Protein AF-A0A7Y5E2Z0-F1 (afdb_monomer)

Secondary structure (DSSP, 8-state):
-PPP--PPPPHHHHHHHHTT-S-------TTTTTBTT-TTTTS-HHHHHHHHHHHHHHHHTT-GGGTT---PPPPPPS-SSS-B-EEEEEEETTTEEEEEBTTSSSPEEE-S--TTB-HHHHHHHHHHHHHHHHHHHHT-TTPBP-TTS---B-EEEEEEEEPPSSS--EEEEEEE-

Structure (mmCIF, N/CA/C/O backbone):
data_AF-A0A7Y5E2Z0-F1
#
_entry.id   AF-A0A7Y5E2Z0-F1
#
loop_
_atom_site.group_PDB
_atom_site.id
_atom_site.type_symbol
_atom_site.label_atom_id
_atom_site.label_alt_id
_atom_site.label_comp_id
_atom_site.label_asym_id
_atom_site.label_entity_id
_atom_site.label_seq_id
_atom_site.pdbx_PDB_ins_code
_atom_site.Cartn_x
_atom_site.Cartn_y
_atom_site.Cartn_z
_atom_site.occupancy
_atom_site.B_iso_or_equiv
_atom_site.auth_seq_id
_atom_site.auth_comp_id
_atom_site.auth_asym_id
_atom_site.auth_atom_id
_atom_site.pdbx_PDB_model_num
ATOM 1 N N . MET A 1 1 ? -5.420 14.587 -9.448 1.00 35.09 1 MET A N 1
ATOM 2 C CA . MET A 1 1 ? -6.243 15.173 -8.371 1.00 35.09 1 MET A CA 1
ATOM 3 C C . MET A 1 1 ? -5.468 15.004 -7.072 1.00 35.09 1 MET A C 1
ATOM 5 O O . MET A 1 1 ? -5.149 13.868 -6.740 1.00 35.09 1 MET A O 1
ATOM 9 N N . ALA A 1 2 ? -5.048 16.089 -6.413 1.00 35.28 2 ALA A N 1
ATOM 10 C CA . ALA A 1 2 ? -4.330 15.986 -5.137 1.00 35.28 2 ALA A CA 1
ATOM 11 C C . ALA A 1 2 ? -5.203 15.230 -4.113 1.00 35.28 2 ALA A C 1
ATOM 13 O O . ALA A 1 2 ? -6.429 15.385 -4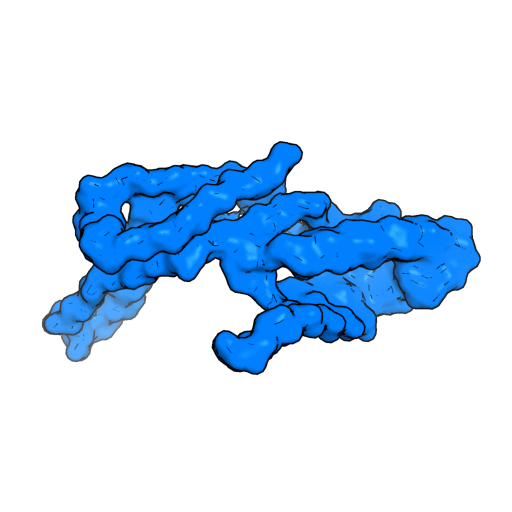.154 1.00 35.28 2 ALA A O 1
ATOM 14 N N . PRO A 1 3 ? -4.638 14.374 -3.239 1.00 42.59 3 PRO A N 1
ATOM 15 C CA . PRO A 1 3 ? -5.428 13.767 -2.176 1.00 42.59 3 PRO A CA 1
ATOM 16 C C . PRO A 1 3 ? -6.041 14.887 -1.321 1.00 42.59 3 PRO A C 1
ATOM 18 O O . PRO A 1 3 ? -5.361 15.886 -1.070 1.00 42.59 3 PRO A O 1
ATOM 21 N N . PRO A 1 4 ? -7.312 14.767 -0.896 1.00 42.34 4 PRO A N 1
ATOM 22 C CA . PRO A 1 4 ? -7.892 15.752 0.001 1.00 42.34 4 PRO A CA 1
ATOM 23 C C . PRO A 1 4 ? -7.020 15.834 1.257 1.00 42.34 4 PRO A C 1
ATOM 25 O O . PRO A 1 4 ? -6.755 14.820 1.906 1.00 42.34 4 PRO A O 1
ATOM 28 N N . SER A 1 5 ? -6.542 17.038 1.570 1.00 43.78 5 SER A N 1
ATOM 29 C CA . SER A 1 5 ? -5.882 17.317 2.842 1.00 43.78 5 SER A CA 1
ATOM 30 C C . SER A 1 5 ? -6.928 17.160 3.942 1.00 43.78 5 SER A C 1
ATOM 32 O O . SER A 1 5 ? -7.827 17.989 4.072 1.00 43.78 5 SER A O 1
ATOM 34 N N . MET A 1 6 ? -6.868 16.057 4.689 1.00 55.72 6 MET A N 1
ATOM 35 C CA . MET A 1 6 ? -7.687 15.890 5.884 1.00 55.72 6 MET A CA 1
ATOM 36 C C . MET A 1 6 ? -6.926 16.499 7.056 1.00 55.72 6 MET A C 1
ATOM 38 O O . MET A 1 6 ? -5.927 15.940 7.508 1.00 55.72 6 MET A O 1
ATOM 42 N N . ALA A 1 7 ? -7.398 17.652 7.530 1.00 55.06 7 ALA A N 1
ATOM 43 C CA . ALA A 1 7 ? -6.966 18.202 8.808 1.00 55.06 7 ALA A CA 1
ATOM 44 C C . ALA A 1 7 ? -7.134 17.141 9.920 1.00 55.06 7 ALA A C 1
ATOM 46 O O . ALA A 1 7 ? -8.054 16.317 9.837 1.00 55.06 7 ALA A O 1
ATOM 47 N N . PRO A 1 8 ? -6.263 17.132 10.945 1.00 62.72 8 PRO A N 1
ATOM 48 C CA . PRO A 1 8 ? -6.368 16.177 12.041 1.00 62.72 8 PRO A CA 1
ATOM 49 C C . PRO A 1 8 ? -7.739 16.284 12.724 1.00 62.72 8 PRO A C 1
ATOM 51 O O . PRO A 1 8 ? -8.227 17.379 13.005 1.00 62.72 8 PRO A O 1
ATOM 54 N N . MET A 1 9 ? -8.372 15.135 12.964 1.00 68.69 9 MET A N 1
ATOM 55 C CA . MET A 1 9 ? -9.667 15.059 13.646 1.00 68.69 9 MET A CA 1
ATOM 56 C C . MET A 1 9 ? -9.508 15.350 15.144 1.00 68.69 9 MET A C 1
ATOM 58 O O . MET A 1 9 ? -8.523 14.931 15.745 1.00 68.69 9 MET A O 1
ATOM 62 N N . SER A 1 10 ? -10.479 16.037 15.756 1.00 74.19 10 SER A N 1
ATOM 63 C CA . SER A 1 10 ? -10.482 16.277 17.207 1.00 74.19 10 SER A CA 1
ATOM 64 C C . SER A 1 10 ? -10.810 15.008 18.004 1.00 74.19 10 SER A C 1
ATOM 66 O O . SER A 1 10 ? -11.542 14.141 17.522 1.00 74.19 10 SER A O 1
ATOM 68 N N . ASP A 1 11 ? -10.355 14.926 19.257 1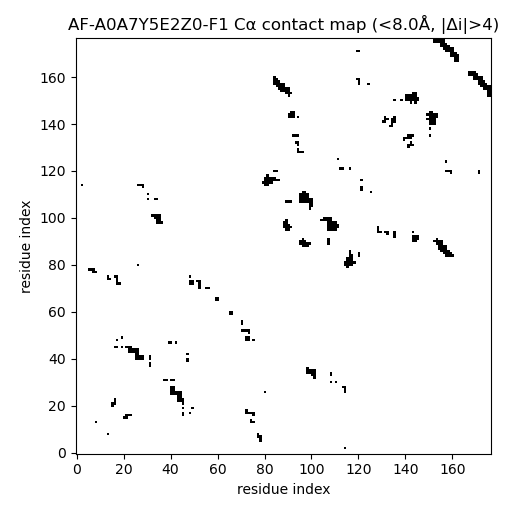.00 71.94 11 ASP A N 1
ATOM 69 C CA . ASP A 1 11 ? -10.596 13.771 20.142 1.00 71.94 11 ASP A CA 1
ATOM 70 C C . ASP A 1 11 ? -12.090 13.464 20.335 1.00 71.94 11 ASP A C 1
ATOM 72 O O . ASP A 1 11 ? -12.513 12.306 20.334 1.00 71.94 11 ASP A O 1
ATOM 76 N N . ALA A 1 12 ? -12.925 14.504 20.410 1.00 69.25 12 ALA A N 1
ATOM 77 C CA . ALA A 1 12 ? -14.377 14.358 20.492 1.00 69.25 12 ALA A CA 1
ATOM 78 C C . ALA A 1 12 ? -14.981 13.724 19.224 1.00 69.25 12 ALA A C 1
ATOM 80 O O . ALA A 1 12 ? -15.929 12.939 19.307 1.00 69.25 12 ALA A O 1
ATOM 81 N N . LEU A 1 13 ? -14.438 14.039 18.043 1.00 68.31 13 LEU A N 1
ATOM 82 C CA . LEU A 1 13 ? -14.854 13.424 16.783 1.00 68.31 13 LEU A CA 1
ATOM 83 C C . LEU A 1 13 ? -14.382 11.965 16.707 1.00 68.31 13 LEU A C 1
ATOM 85 O O . LEU A 1 13 ? -15.165 11.097 16.324 1.00 68.31 13 LEU A O 1
ATOM 89 N N . LEU A 1 14 ? -13.155 11.676 17.150 1.00 68.00 14 LEU A N 1
ATOM 90 C CA . LEU A 1 14 ? -12.610 10.316 17.224 1.00 68.00 14 LEU A CA 1
ATOM 91 C C . LEU A 1 14 ? -13.446 9.406 18.140 1.00 68.00 14 LEU A C 1
ATOM 93 O O . LEU A 1 14 ? -13.757 8.278 17.757 1.00 68.00 14 LEU A O 1
ATOM 97 N N . GLY A 1 15 ? -13.893 9.900 19.300 1.00 64.06 15 GLY A N 1
ATOM 98 C CA . GLY A 1 15 ? -14.772 9.142 20.200 1.00 64.06 15 GLY A CA 1
ATOM 99 C C . GLY A 1 15 ? -16.148 8.834 19.594 1.00 64.06 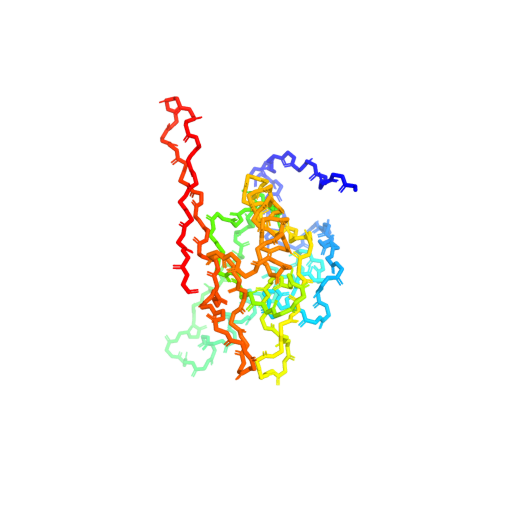15 GLY A C 1
ATOM 100 O O . GLY A 1 15 ? -16.661 7.722 19.714 1.00 64.06 15 GLY A O 1
ATOM 101 N N . ARG A 1 16 ? -16.738 9.790 18.869 1.00 67.62 16 ARG A N 1
ATOM 102 C CA . ARG A 1 16 ? -18.027 9.600 18.179 1.00 67.62 16 ARG A CA 1
ATOM 103 C C . ARG A 1 16 ? -17.939 8.598 17.026 1.00 67.62 16 ARG A C 1
ATOM 105 O O . ARG A 1 16 ? -18.863 7.803 16.838 1.00 67.62 16 ARG A O 1
ATOM 112 N N . ILE A 1 17 ? -16.828 8.619 16.293 1.00 68.00 17 ILE A N 1
ATOM 113 C CA . ILE A 1 17 ? -16.498 7.648 15.246 1.00 68.00 17 ILE A CA 1
ATOM 114 C C . ILE A 1 17 ? -16.370 6.242 15.836 1.00 68.00 17 ILE A C 1
ATOM 116 O O . ILE A 1 17 ? -16.960 5.300 15.311 1.00 68.00 17 ILE A O 1
ATOM 120 N N . ALA A 1 18 ? -15.616 6.102 16.930 1.00 65.56 18 ALA A N 1
ATOM 121 C CA . ALA A 1 18 ? -15.394 4.816 17.584 1.00 65.56 18 ALA A CA 1
ATOM 122 C C . ALA A 1 18 ? -16.724 4.173 18.027 1.00 65.56 18 ALA A C 1
ATOM 124 O O . ALA A 1 18 ? -16.895 2.957 17.942 1.00 65.56 18 ALA A O 1
ATOM 125 N N . ASN A 1 19 ? -17.701 5.001 18.408 1.00 65.75 19 ASN A N 1
ATOM 126 C CA . ASN A 1 19 ? -19.039 4.565 18.807 1.00 65.75 19 ASN A CA 1
ATOM 127 C C . ASN A 1 19 ? -20.021 4.364 17.634 1.00 65.75 19 ASN A C 1
ATOM 129 O O . ASN A 1 19 ? -21.190 4.082 17.878 1.00 65.75 19 ASN A O 1
ATOM 133 N N . GLY A 1 20 ? -19.586 4.517 16.376 1.00 62.78 20 GLY A N 1
ATOM 134 C CA . GLY A 1 20 ? -20.434 4.314 15.192 1.00 62.78 20 GLY A CA 1
ATOM 135 C C . GLY A 1 20 ? -21.503 5.393 14.979 1.00 62.78 20 GLY A C 1
ATOM 136 O O . GLY A 1 20 ? -22.458 5.175 14.247 1.00 62.78 20 GLY A O 1
ATOM 137 N N . SER A 1 21 ? -21.360 6.558 15.618 1.00 64.12 21 SER A N 1
ATOM 138 C CA . SER A 1 21 ? -22.355 7.645 15.580 1.00 64.12 21 SER A CA 1
ATOM 139 C C . SER A 1 21 ? -22.124 8.675 14.462 1.00 64.12 21 SER A C 1
ATOM 141 O O . SER A 1 21 ? -22.754 9.734 14.455 1.00 64.12 21 SER A O 1
ATOM 143 N N . VAL A 1 22 ? -21.173 8.408 13.556 1.00 65.12 22 VAL A N 1
ATOM 144 C CA . VAL A 1 22 ? -20.759 9.307 12.468 1.00 65.12 22 VAL A CA 1
ATOM 145 C C . VAL A 1 22 ? -20.403 8.488 11.230 1.00 65.12 22 VAL A C 1
ATOM 147 O O . VAL A 1 22 ? -19.512 7.638 11.293 1.00 65.12 22 VAL A O 1
ATOM 150 N N . ASP A 1 23 ? -21.050 8.799 10.107 1.00 67.31 23 ASP A N 1
ATOM 151 C CA . ASP A 1 23 ? -20.651 8.300 8.792 1.00 67.31 23 ASP A CA 1
ATOM 152 C C . ASP A 1 23 ? -19.347 8.962 8.354 1.00 67.31 23 ASP A C 1
ATOM 154 O O . ASP A 1 23 ? -19.181 10.183 8.419 1.00 67.31 23 ASP A O 1
ATOM 158 N N . LEU A 1 24 ? -18.399 8.140 7.917 1.00 69.19 24 LEU A N 1
ATOM 159 C CA . LEU A 1 24 ? -17.057 8.581 7.564 1.00 69.19 24 LEU A CA 1
ATOM 160 C C . LEU A 1 24 ? -16.747 8.352 6.094 1.00 69.19 24 LEU A C 1
ATOM 162 O O . LEU A 1 24 ? -17.291 7.426 5.490 1.00 69.19 24 LEU A O 1
ATOM 166 N N . PRO A 1 25 ? -15.829 9.156 5.526 1.00 81.56 25 PRO A N 1
ATOM 167 C CA . PRO A 1 25 ? -15.528 9.088 4.111 1.00 81.56 25 PRO A CA 1
ATOM 168 C C . PRO A 1 25 ? -14.994 7.710 3.718 1.00 81.56 25 PRO A C 1
ATOM 170 O O . PRO A 1 25 ? -14.211 7.081 4.437 1.00 81.56 25 PRO A O 1
ATOM 173 N N . VAL A 1 26 ? -15.403 7.272 2.532 1.00 89.12 26 VAL A N 1
ATOM 174 C CA . VAL A 1 26 ? -14.791 6.148 1.827 1.00 89.12 26 VAL A CA 1
ATOM 175 C C . VAL A 1 26 ? -13.493 6.643 1.193 1.00 89.12 26 VAL A C 1
ATOM 177 O O . VAL A 1 26 ? -13.461 7.702 0.564 1.00 89.12 26 VAL A O 1
ATOM 180 N N . VAL A 1 27 ? -12.407 5.884 1.340 1.00 92.81 27 VAL A N 1
ATOM 181 C CA . VAL A 1 27 ? -11.163 6.182 0.623 1.00 92.81 27 VAL A CA 1
ATOM 182 C C . VAL A 1 27 ? -11.240 5.547 -0.759 1.00 92.81 27 VAL A C 1
ATOM 184 O O . VAL A 1 27 ? -10.994 4.354 -0.933 1.00 92.81 27 VAL A O 1
ATOM 187 N N . GLU A 1 28 ? -11.551 6.361 -1.762 1.00 93.62 28 GLU A N 1
ATOM 188 C CA . GLU A 1 28 ? -11.550 5.925 -3.156 1.00 93.62 28 GLU A CA 1
ATOM 189 C C . GLU A 1 28 ? -10.120 5.637 -3.631 1.00 93.62 28 GLU A C 1
ATOM 191 O O . GLU A 1 28 ? -9.238 6.504 -3.600 1.00 93.62 28 GLU A O 1
ATOM 196 N N . CYS A 1 29 ? -9.890 4.394 -4.053 1.00 95.19 29 CYS A N 1
ATOM 197 C CA . CYS A 1 29 ? -8.623 3.905 -4.579 1.00 95.19 29 CYS A CA 1
ATOM 198 C C . CYS A 1 29 ? -8.891 3.095 -5.850 1.00 95.19 29 CYS A C 1
ATOM 200 O O . CYS A 1 29 ? -9.509 2.034 -5.794 1.00 95.19 29 CYS A O 1
ATOM 202 N N . GLU A 1 30 ? -8.371 3.565 -6.983 1.00 94.81 30 GLU A N 1
ATOM 203 C CA . GLU A 1 30 ? -8.524 2.939 -8.309 1.00 94.81 30 GLU A CA 1
ATOM 204 C C . GLU A 1 30 ? -7.936 1.517 -8.406 1.00 94.81 30 GLU A C 1
ATOM 206 O O . GLU A 1 30 ? -8.232 0.760 -9.328 1.00 94.81 30 GLU A O 1
ATOM 211 N N . HIS A 1 31 ? -7.085 1.148 -7.447 1.00 94.94 31 HIS A N 1
ATOM 212 C CA . HIS A 1 31 ? -6.445 -0.161 -7.382 1.00 94.94 31 HIS A CA 1
ATOM 213 C C . HIS A 1 31 ? -7.134 -1.106 -6.388 1.00 94.94 31 HIS A C 1
ATOM 215 O O . HIS A 1 31 ? -6.676 -2.235 -6.220 1.00 94.94 31 HIS A O 1
ATOM 221 N N . ALA A 1 32 ? -8.165 -0.657 -5.659 1.00 93.69 32 ALA A N 1
ATOM 222 C CA . ALA A 1 32 ? -8.726 -1.390 -4.521 1.00 93.69 32 ALA A CA 1
ATOM 223 C C . ALA A 1 32 ? -9.299 -2.761 -4.893 1.00 93.69 32 ALA A C 1
ATOM 225 O O . ALA A 1 32 ? -9.349 -3.641 -4.037 1.00 93.69 32 ALA A O 1
ATOM 226 N N . ASP A 1 33 ? -9.713 -2.956 -6.141 1.00 92.75 33 ASP A N 1
ATOM 227 C CA . ASP A 1 33 ? -10.243 -4.207 -6.677 1.00 92.75 33 ASP A CA 1
ATOM 228 C C . ASP A 1 33 ? -9.151 -5.275 -6.868 1.00 92.75 33 ASP A C 1
ATOM 230 O O . ASP A 1 33 ? -9.360 -6.438 -6.527 1.00 92.75 33 ASP A O 1
ATOM 234 N N . ARG A 1 34 ? -7.961 -4.869 -7.325 1.00 93.44 34 ARG A N 1
ATOM 235 C CA . ARG A 1 34 ? -6.878 -5.761 -7.773 1.00 93.44 34 ARG A CA 1
ATOM 236 C C . ARG A 1 34 ? -5.672 -5.801 -6.844 1.00 93.44 34 ARG A C 1
ATOM 238 O O . ARG A 1 34 ? -5.023 -6.834 -6.743 1.00 93.44 34 ARG A O 1
ATOM 245 N N . CYS A 1 35 ? -5.346 -4.707 -6.164 1.00 94.50 35 CYS A N 1
ATOM 246 C CA . CYS A 1 35 ? -4.157 -4.591 -5.320 1.00 94.50 35 CYS A CA 1
ATOM 247 C C . CYS A 1 35 ? -4.330 -5.325 -3.980 1.00 94.50 35 CYS A C 1
ATOM 249 O O . CYS A 1 35 ? -5.303 -5.101 -3.255 1.00 94.50 35 CYS A O 1
ATOM 251 N N . GLY A 1 36 ? -3.350 -6.149 -3.596 1.00 91.38 36 GLY A N 1
ATOM 252 C CA . GLY A 1 36 ? -3.342 -6.864 -2.312 1.00 91.38 36 GLY A CA 1
ATOM 253 C C . GLY A 1 36 ? -3.085 -5.997 -1.069 1.00 91.38 36 GLY A C 1
ATOM 254 O O . GLY A 1 36 ? -3.084 -6.511 0.046 1.00 91.38 36 GLY A O 1
ATOM 255 N N . GLY A 1 37 ? -2.851 -4.690 -1.227 1.00 93.81 37 GLY A N 1
ATOM 256 C CA . GLY A 1 37 ? -2.348 -3.829 -0.153 1.00 93.81 37 GLY A CA 1
ATOM 257 C C . GLY A 1 37 ? -3.367 -3.423 0.917 1.00 93.81 37 GLY A C 1
ATOM 258 O O . GLY A 1 37 ? -2.995 -3.301 2.085 1.00 93.81 37 GLY A O 1
ATOM 259 N N . CYS A 1 38 ? -4.630 -3.180 0.547 1.00 94.69 38 CYS A N 1
ATOM 260 C CA . CYS A 1 38 ? -5.643 -2.637 1.464 1.00 94.69 38 CYS A CA 1
ATOM 261 C C . CYS A 1 38 ? -7.001 -3.351 1.293 1.00 94.69 38 CYS A C 1
ATOM 263 O O . CYS A 1 38 ? -7.869 -2.855 0.577 1.00 94.69 38 CYS A O 1
ATOM 265 N N . PRO A 1 39 ? -7.218 -4.507 1.950 1.00 92.44 39 PRO A N 1
ATOM 266 C CA . PRO A 1 39 ? -8.353 -5.393 1.663 1.00 92.44 39 PRO A CA 1
ATOM 267 C C . PRO A 1 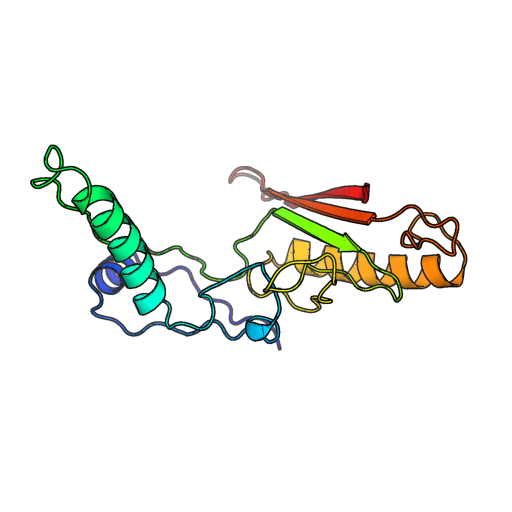39 ? -9.750 -4.792 1.870 1.00 92.44 39 PRO A C 1
ATOM 269 O O . PRO A 1 39 ? -10.688 -5.235 1.218 1.00 92.44 39 PRO A O 1
ATOM 272 N N . ILE A 1 40 ? -9.889 -3.811 2.769 1.00 94.50 40 ILE A N 1
ATOM 273 C CA . ILE A 1 40 ? -11.180 -3.228 3.182 1.00 94.50 40 ILE A CA 1
ATOM 274 C C . ILE A 1 40 ? -11.276 -1.716 2.925 1.00 94.50 40 ILE A C 1
ATOM 276 O O . ILE A 1 40 ? -12.155 -1.063 3.471 1.00 94.50 40 ILE A O 1
ATOM 280 N N . ILE A 1 41 ? -10.368 -1.141 2.125 1.00 94.19 41 ILE A N 1
ATOM 281 C CA . ILE A 1 41 ? -10.270 0.323 1.942 1.00 94.19 41 ILE A CA 1
ATOM 282 C C . ILE A 1 41 ? -11.513 0.952 1.301 1.00 94.19 41 ILE A C 1
ATOM 284 O O . ILE A 1 41 ? -11.800 2.116 1.553 1.00 94.19 41 ILE A O 1
ATOM 288 N N . ALA A 1 42 ? -12.247 0.169 0.506 1.00 92.25 42 ALA A N 1
ATOM 289 C CA . ALA A 1 42 ? -13.466 0.596 -0.174 1.00 92.25 42 ALA A CA 1
ATOM 290 C C . ALA A 1 42 ? -14.703 0.629 0.743 1.00 92.25 42 ALA A C 1
ATOM 292 O O . ALA A 1 42 ? -15.751 1.103 0.319 1.00 92.25 42 ALA A O 1
ATOM 293 N N . LEU A 1 43 ? -14.606 0.123 1.978 1.00 92.56 43 LEU A N 1
ATOM 294 C CA . LEU A 1 43 ? -15.680 0.270 2.959 1.00 92.56 43 LEU A CA 1
ATOM 295 C C . LEU A 1 43 ? -15.659 1.685 3.556 1.00 92.56 43 LEU A C 1
ATOM 297 O O . LEU A 1 43 ? -14.563 2.236 3.741 1.00 92.56 43 LEU A O 1
ATOM 301 N N . PRO A 1 44 ? -16.823 2.241 3.945 1.00 91.56 44 PRO A N 1
ATOM 302 C CA . PRO A 1 44 ? -16.881 3.395 4.835 1.00 91.56 44 PRO A CA 1
ATOM 303 C C . PRO A 1 44 ? -15.959 3.192 6.034 1.00 91.56 44 PRO A C 1
ATOM 305 O O . PRO A 1 44 ? -15.844 2.089 6.574 1.00 91.56 44 PRO A O 1
ATOM 308 N N . TYR A 1 45 ? -15.242 4.235 6.448 1.00 92.38 45 TYR A N 1
ATOM 309 C CA . TYR A 1 45 ? -14.222 4.056 7.481 1.00 92.38 45 TYR A CA 1
ATOM 310 C C . TYR A 1 45 ? -14.821 3.613 8.830 1.00 92.38 45 TYR A C 1
ATOM 312 O O . TYR A 1 45 ? -14.197 2.826 9.541 1.00 92.38 45 TYR A O 1
ATOM 320 N N . SER A 1 46 ? -16.057 4.015 9.140 1.00 89.06 46 SER A N 1
ATOM 321 C CA . SER A 1 46 ? -16.842 3.501 10.273 1.00 89.06 46 SER A CA 1
ATOM 322 C C . SER A 1 46 ? -17.009 1.975 10.211 1.00 89.06 46 SER A C 1
ATOM 324 O O . SER A 1 46 ? -16.702 1.279 11.182 1.00 89.06 46 SER A O 1
ATOM 326 N N . ASP A 1 47 ? -17.377 1.436 9.049 1.00 92.38 47 ASP A N 1
ATOM 327 C CA . ASP A 1 47 ? -17.514 -0.008 8.827 1.00 92.38 47 ASP A CA 1
ATOM 328 C C . ASP A 1 47 ? -16.172 -0.733 8.952 1.00 92.38 47 ASP A C 1
ATOM 330 O O . ASP A 1 47 ? -16.102 -1.842 9.485 1.00 92.38 47 ASP A O 1
ATOM 334 N N . GLN A 1 48 ? -15.071 -0.101 8.529 1.00 94.88 48 GLN A N 1
ATOM 335 C CA . GLN A 1 48 ? -13.733 -0.658 8.741 1.00 94.88 48 GLN A CA 1
ATOM 336 C C . GLN A 1 48 ? -13.413 -0.811 10.235 1.00 94.88 48 GLN A C 1
ATOM 338 O O . GLN A 1 48 ? -12.808 -1.811 10.628 1.00 94.88 48 GLN A O 1
ATOM 343 N N . LEU A 1 49 ? -13.793 0.160 11.072 1.00 94.38 49 LEU A N 1
ATOM 344 C CA . LEU A 1 49 ? -13.586 0.106 12.524 1.00 94.38 49 LEU A CA 1
ATOM 345 C C . LEU A 1 49 ? -14.471 -0.961 13.173 1.00 94.38 49 LEU A C 1
ATOM 347 O O . LEU A 1 49 ? -13.969 -1.769 13.960 1.00 94.38 49 LEU A O 1
ATOM 351 N N . ALA A 1 50 ? -15.748 -1.022 12.792 1.00 92.06 50 ALA A N 1
ATOM 352 C CA . ALA A 1 50 ? -16.678 -2.044 13.262 1.00 92.06 50 ALA A CA 1
ATOM 353 C C . ALA A 1 50 ? -16.196 -3.458 12.894 1.00 92.06 50 ALA A C 1
ATOM 355 O O . ALA A 1 50 ? -16.147 -4.343 13.749 1.00 92.06 50 ALA A O 1
ATOM 356 N N . LEU A 1 51 ? -15.738 -3.660 11.654 1.00 95.44 51 LEU A N 1
ATOM 357 C CA . LEU A 1 51 ? -15.202 -4.937 11.184 1.00 95.44 51 LEU A CA 1
ATOM 358 C C . LEU A 1 51 ? -13.907 -5.327 11.912 1.00 95.44 51 LEU A C 1
ATOM 360 O O . LEU A 1 51 ? -13.727 -6.494 12.267 1.00 95.44 51 LEU A O 1
ATOM 364 N N . LYS A 1 52 ? -13.011 -4.369 12.186 1.00 96.12 52 LYS A N 1
ATOM 365 C CA . LYS A 1 52 ? -11.805 -4.605 13.001 1.00 96.12 52 LYS A CA 1
ATOM 366 C C . LYS A 1 52 ? -12.168 -5.029 14.428 1.00 96.12 52 LYS A C 1
ATOM 368 O O . LYS A 1 52 ? -11.616 -6.018 14.907 1.00 96.12 52 LYS A O 1
ATOM 373 N N . ARG A 1 53 ? -13.120 -4.346 15.076 1.00 95.75 53 ARG A N 1
ATOM 374 C CA . ARG A 1 53 ? -13.613 -4.713 16.415 1.00 95.75 53 ARG A CA 1
ATOM 375 C C . ARG A 1 53 ? -14.237 -6.106 16.416 1.00 95.75 53 ARG A C 1
ATOM 377 O O . ARG A 1 53 ? -13.871 -6.943 17.234 1.00 95.75 53 ARG A O 1
ATOM 384 N N . GLY A 1 54 ? -15.124 -6.372 15.457 1.00 95.00 54 GLY A N 1
ATOM 385 C CA . GLY A 1 54 ? -15.805 -7.656 15.308 1.00 95.00 54 GLY A CA 1
ATOM 386 C C . GLY A 1 54 ? -14.835 -8.824 15.135 1.00 95.00 54 GLY A C 1
ATOM 387 O O . GLY A 1 54 ? -15.059 -9.889 15.702 1.00 95.00 54 GLY A O 1
ATOM 388 N N . ARG A 1 55 ? -13.710 -8.624 14.431 1.00 96.19 55 ARG A N 1
ATOM 389 C CA . ARG A 1 55 ? -12.649 -9.641 14.317 1.00 96.19 55 ARG A CA 1
ATOM 390 C C . ARG A 1 55 ? -12.021 -9.995 15.662 1.00 96.19 55 ARG A C 1
ATOM 392 O O . ARG A 1 55 ? -11.770 -11.175 15.902 1.00 96.19 55 ARG A O 1
ATOM 399 N N . VAL A 1 56 ? -11.778 -9.013 16.530 1.00 95.31 56 VAL A N 1
ATOM 400 C CA . VAL A 1 56 ? -11.249 -9.261 17.880 1.00 95.31 56 VAL A CA 1
ATOM 401 C C . VAL A 1 56 ? -12.293 -9.988 18.724 1.00 95.31 56 VAL A C 1
ATOM 403 O O . VAL A 1 56 ? -11.994 -11.062 19.238 1.00 95.31 56 VAL A O 1
ATOM 406 N N . VAL A 1 57 ? -13.533 -9.487 18.761 1.00 94.88 57 VAL A N 1
ATOM 407 C CA . VAL A 1 57 ? -14.648 -10.118 19.495 1.00 94.88 57 VAL A CA 1
ATOM 408 C C . VAL A 1 57 ? -14.838 -11.577 19.072 1.00 94.88 57 VAL A C 1
ATOM 410 O O . VAL A 1 57 ? -14.834 -12.471 19.914 1.00 94.88 57 VAL A O 1
ATOM 413 N N . HIS A 1 58 ? -14.930 -11.844 17.767 1.00 94.62 58 HIS A N 1
ATOM 414 C CA . HIS A 1 58 ? -15.097 -13.199 17.239 1.00 94.62 58 HIS A CA 1
ATOM 415 C C . HIS A 1 58 ? -13.905 -14.115 17.558 1.00 94.62 58 HIS A C 1
ATOM 417 O O . HIS A 1 58 ? -14.081 -15.317 17.744 1.00 94.62 58 HIS A O 1
ATOM 423 N N . SER A 1 59 ? -12.688 -13.569 17.618 1.00 94.75 59 SER A N 1
ATOM 424 C CA . SER A 1 59 ? -11.496 -14.349 17.970 1.00 94.75 59 SER A CA 1
ATOM 425 C C . SER A 1 59 ? -11.470 -14.704 19.458 1.00 94.75 59 SER A C 1
ATOM 427 O O . SER A 1 59 ? -11.118 -15.831 19.798 1.00 94.75 59 SER A O 1
ATOM 429 N N . LEU A 1 60 ? -11.875 -13.774 20.331 1.00 93.94 60 LEU A N 1
ATOM 430 C CA . LEU A 1 60 ? -11.944 -13.982 21.782 1.00 93.94 60 LEU A CA 1
ATOM 431 C C . LEU A 1 60 ? -13.068 -14.941 22.180 1.00 93.94 60 LEU A C 1
ATOM 433 O O . LEU A 1 60 ? -12.852 -15.792 23.036 1.00 93.94 60 LEU A O 1
ATOM 437 N N . ALA A 1 61 ? -14.220 -14.878 21.506 1.00 91.69 61 ALA A N 1
ATOM 438 C CA . ALA A 1 61 ? -15.375 -15.743 21.770 1.00 91.69 61 ALA A CA 1
ATOM 439 C C . ALA A 1 61 ? -15.084 -17.251 21.614 1.00 91.69 61 ALA A C 1
ATOM 441 O O . ALA A 1 61 ? -15.866 -18.084 22.061 1.00 91.69 61 ALA A O 1
ATOM 442 N N . ARG A 1 62 ? -13.955 -17.620 20.993 1.00 94.19 62 ARG A N 1
ATOM 443 C CA . ARG A 1 62 ? -13.488 -19.013 20.890 1.00 94.19 62 ARG A CA 1
ATOM 444 C C . ARG A 1 62 ? -12.952 -19.569 22.211 1.00 94.19 62 ARG A C 1
ATOM 446 O O . ARG A 1 62 ? -12.743 -20.774 22.306 1.00 94.19 62 ARG A O 1
ATOM 453 N N . TYR A 1 63 ? -12.706 -18.711 23.199 1.00 95.88 63 TYR A N 1
ATOM 454 C CA . TYR A 1 63 ? -12.108 -19.072 24.477 1.00 95.88 63 TYR A CA 1
ATOM 455 C C . TYR A 1 63 ? -13.060 -18.715 25.616 1.00 95.88 63 TYR A C 1
ATOM 457 O O . TYR A 1 63 ? -13.193 -17.551 25.984 1.00 95.88 63 TYR A O 1
ATOM 465 N N . THR A 1 64 ? -13.683 -19.724 26.224 1.00 94.06 64 THR A N 1
ATOM 466 C CA . THR A 1 64 ? -14.619 -19.539 27.348 1.00 94.06 64 THR A CA 1
ATOM 467 C C . THR A 1 64 ? -13.973 -18.830 28.543 1.00 94.06 64 THR A C 1
ATOM 469 O O . THR A 1 64 ? -14.629 -18.073 29.247 1.00 94.06 64 THR A O 1
ATOM 472 N N . SER A 1 65 ? -12.658 -18.984 28.741 1.00 96.19 65 SER A N 1
ATOM 473 C CA . SER A 1 65 ? -11.911 -18.256 29.778 1.00 96.19 65 SER A CA 1
ATOM 474 C C . SER A 1 65 ? -11.909 -16.732 29.598 1.00 96.19 65 SER A C 1
ATOM 476 O O . SER A 1 65 ? -11.569 -16.015 30.535 1.00 96.19 65 SER A O 1
ATOM 478 N N . LEU A 1 66 ? -12.277 -16.232 28.415 1.00 94.44 66 LEU A N 1
ATOM 479 C CA . LEU A 1 66 ? -12.310 -14.812 28.069 1.00 94.44 66 LEU A CA 1
ATOM 480 C C . LEU A 1 66 ? -13.737 -14.287 27.859 1.00 94.44 66 LEU A C 1
ATOM 482 O O . LEU A 1 66 ? -13.894 -13.150 27.426 1.00 94.44 66 LEU A O 1
ATOM 486 N N . GLU A 1 67 ? -14.775 -15.062 28.185 1.00 87.88 67 GLU A N 1
ATOM 487 C CA . GLU A 1 67 ? -16.180 -14.713 27.913 1.00 87.88 67 GLU A CA 1
ATOM 488 C C . GLU A 1 67 ? -16.628 -13.398 28.579 1.00 87.88 67 GLU A C 1
ATOM 490 O O . GLU A 1 67 ? -17.425 -12.653 28.017 1.00 87.88 67 GLU A O 1
ATOM 495 N N . LEU A 1 68 ? -16.059 -13.061 29.741 1.00 90.12 68 LEU A N 1
ATOM 496 C CA . LEU A 1 68 ? -16.335 -11.805 30.452 1.00 90.12 68 LEU A CA 1
ATOM 497 C C . LEU A 1 68 ? -15.476 -10.620 29.971 1.00 90.12 68 LEU A C 1
ATOM 499 O O . LEU A 1 68 ? -15.579 -9.521 30.517 1.00 90.12 68 LEU A O 1
ATOM 503 N N . SER A 1 69 ? -14.610 -10.817 28.972 1.00 91.69 69 SER A N 1
ATOM 504 C CA . SER A 1 69 ? -13.743 -9.754 28.457 1.00 91.69 69 SER A CA 1
ATOM 505 C C . SER A 1 69 ? -14.510 -8.840 27.508 1.00 91.69 69 SER A C 1
ATOM 507 O O . SER A 1 69 ? -15.001 -9.266 26.462 1.00 91.69 69 SER A O 1
ATOM 509 N N . TYR A 1 70 ? -14.557 -7.549 27.825 1.00 90.44 70 TYR A N 1
ATOM 510 C CA . TYR A 1 70 ? -15.125 -6.546 26.932 1.00 90.44 70 TYR A CA 1
ATOM 511 C C . TYR A 1 70 ? -14.076 -6.053 25.930 1.00 90.44 70 TYR A C 1
ATOM 513 O O . TYR A 1 70 ? -12.994 -5.611 26.305 1.00 90.44 70 TYR A O 1
ATOM 521 N N . THR A 1 71 ? -14.405 -6.101 24.638 1.00 92.19 71 THR A N 1
ATOM 522 C CA . THR A 1 71 ? -13.575 -5.483 23.595 1.00 92.19 71 THR A CA 1
ATOM 523 C C . THR A 1 71 ? -14.033 -4.052 23.378 1.00 92.19 71 THR A C 1
ATOM 525 O O . THR A 1 71 ? -15.149 -3.840 22.899 1.00 92.19 71 THR A O 1
ATOM 528 N N . GLU A 1 72 ? -13.179 -3.080 23.680 1.00 92.50 72 GLU A N 1
ATOM 529 C CA . GLU A 1 72 ? -13.457 -1.661 23.453 1.00 92.50 72 GLU A CA 1
ATOM 530 C C . GLU A 1 72 ? -13.627 -1.311 21.965 1.00 92.50 72 GLU A C 1
ATOM 532 O O . GLU A 1 72 ? -13.349 -2.105 21.060 1.00 92.50 72 GLU A O 1
ATOM 537 N N . ALA A 1 73 ? -14.134 -0.108 21.701 1.00 89.62 73 ALA A N 1
ATOM 538 C CA . ALA A 1 73 ? -14.193 0.423 20.350 1.00 89.62 73 ALA A CA 1
ATOM 539 C C . ALA A 1 73 ? -12.784 0.674 19.787 1.00 89.62 73 ALA A C 1
ATOM 541 O O . ALA A 1 73 ? -11.858 1.025 20.515 1.00 89.62 73 ALA A O 1
ATOM 542 N N . VAL A 1 74 ? -12.615 0.506 18.473 1.00 92.75 74 VAL A N 1
ATOM 543 C CA . VAL A 1 74 ? -11.319 0.740 17.824 1.00 92.75 74 VAL A CA 1
ATOM 544 C C . VAL A 1 74 ? -11.051 2.239 17.770 1.00 92.75 74 VAL A C 1
ATOM 546 O O . VAL A 1 74 ? -11.842 2.989 17.197 1.00 92.75 74 VAL A O 1
ATOM 549 N N . VAL A 1 75 ? -9.908 2.659 18.315 1.00 91.38 75 VAL A N 1
ATOM 550 C CA . VAL A 1 75 ? -9.439 4.043 18.205 1.00 91.38 75 VAL A CA 1
ATOM 551 C C . VAL A 1 75 ? -9.178 4.370 16.727 1.00 91.38 75 VAL A C 1
ATOM 553 O O . VAL A 1 75 ? -8.406 3.656 16.074 1.00 91.38 75 VAL A O 1
ATOM 556 N N . PRO A 1 76 ? -9.797 5.420 16.162 1.00 90.31 76 PRO A N 1
ATOM 557 C CA . PRO A 1 76 ? -9.613 5.744 14.756 1.00 90.31 76 PRO A CA 1
ATOM 558 C C . PRO A 1 76 ? -8.236 6.369 14.515 1.00 90.31 76 PRO A C 1
ATOM 560 O O . PRO A 1 76 ? -7.784 7.232 15.261 1.00 90.31 76 PRO A O 1
ATOM 563 N N . ALA A 1 77 ? -7.579 5.964 13.431 1.00 89.81 77 ALA A N 1
ATOM 564 C CA . ALA A 1 77 ? -6.371 6.619 12.949 1.00 89.81 77 ALA A CA 1
ATOM 565 C C . ALA A 1 77 ? -6.661 8.023 12.393 1.00 89.81 77 ALA A C 1
ATOM 567 O O . ALA A 1 77 ? -7.659 8.231 11.700 1.00 89.81 77 ALA A O 1
ATOM 568 N N . THR A 1 78 ? -5.727 8.943 12.632 1.00 87.00 78 THR A N 1
ATOM 569 C CA . THR A 1 78 ? -5.631 10.243 11.968 1.00 87.00 78 THR A CA 1
ATOM 570 C C . THR A 1 78 ? -4.166 10.469 11.563 1.00 87.00 78 THR A C 1
ATOM 572 O O . THR A 1 78 ? -3.298 10.476 12.437 1.00 87.00 78 THR A O 1
ATOM 575 N N . PRO A 1 79 ? -3.840 10.599 10.263 1.00 89.62 79 PRO A N 1
ATOM 576 C CA . PRO A 1 79 ? -4.730 10.572 9.097 1.00 89.62 79 PRO A CA 1
ATOM 577 C C . PRO A 1 79 ? -5.106 9.145 8.631 1.00 89.62 79 PRO A C 1
ATOM 579 O O . PRO A 1 79 ? -4.442 8.167 8.971 1.00 89.62 79 PRO A O 1
ATOM 582 N N . ILE A 1 80 ? -6.148 9.033 7.791 1.00 91.44 80 ILE A N 1
ATOM 583 C CA . ILE A 1 80 ? -6.597 7.769 7.152 1.00 91.44 80 ILE A CA 1
ATOM 584 C C . ILE A 1 80 ? -6.071 7.573 5.717 1.00 91.44 80 ILE A C 1
ATOM 586 O O . ILE A 1 80 ? -6.339 6.557 5.079 1.00 91.44 80 ILE A O 1
ATOM 590 N N . VAL A 1 81 ? -5.309 8.542 5.210 1.00 94.38 81 VAL A N 1
ATOM 591 C CA . VAL A 1 81 ? -4.587 8.533 3.927 1.00 94.38 81 VAL A CA 1
ATOM 592 C C . VAL A 1 81 ? -3.177 9.075 4.154 1.00 94.38 81 VAL A C 1
ATOM 594 O O . VAL A 1 81 ? -2.927 9.721 5.169 1.00 94.38 81 VAL A O 1
ATOM 597 N N . GLY A 1 82 ? -2.235 8.793 3.252 1.00 94.75 82 GLY A N 1
ATOM 598 C CA . GLY A 1 82 ? -0.863 9.317 3.358 1.00 94.75 82 GLY A CA 1
ATOM 599 C C . GLY A 1 82 ? -0.073 8.897 4.610 1.00 94.75 82 GLY A C 1
ATOM 600 O O . GLY A 1 82 ? 0.971 9.476 4.909 1.00 94.75 82 GLY A O 1
ATOM 601 N N . 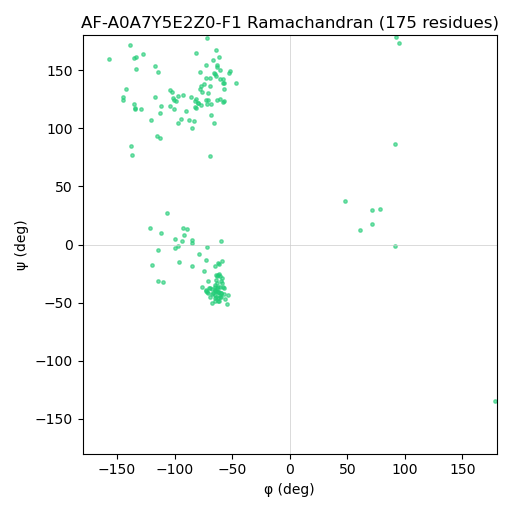TYR A 1 83 ? -0.556 7.912 5.370 1.00 93.88 83 TYR A N 1
ATOM 602 C CA . TYR A 1 83 ? 0.040 7.506 6.644 1.00 93.88 83 TYR A CA 1
ATOM 603 C C . TYR A 1 83 ? 1.187 6.497 6.491 1.00 93.88 83 TYR A C 1
ATOM 605 O O . TYR A 1 83 ? 1.966 6.300 7.421 1.00 93.88 83 TYR A O 1
ATOM 613 N N . ARG A 1 84 ? 1.295 5.811 5.348 1.00 95.06 84 ARG A N 1
ATOM 614 C CA . ARG A 1 84 ? 2.234 4.705 5.145 1.00 95.06 84 ARG A CA 1
ATOM 615 C C . ARG A 1 84 ? 3.614 5.239 4.771 1.00 95.06 84 ARG A C 1
ATOM 617 O O . ARG A 1 84 ? 3.845 5.643 3.637 1.00 95.06 84 ARG A O 1
ATOM 624 N N . THR A 1 85 ? 4.530 5.163 5.729 1.00 95.50 85 THR A N 1
ATOM 625 C CA . THR A 1 85 ? 5.927 5.624 5.636 1.00 95.50 85 THR A CA 1
ATOM 626 C C . THR A 1 85 ? 6.915 4.538 5.216 1.00 95.50 85 THR A C 1
ATOM 628 O O . THR A 1 85 ? 8.117 4.779 5.178 1.00 95.50 85 THR A O 1
ATOM 631 N N . ARG A 1 86 ? 6.441 3.325 4.910 1.00 95.56 86 ARG A N 1
ATOM 632 C CA . ARG A 1 86 ? 7.269 2.258 4.343 1.00 95.56 86 ARG A CA 1
ATOM 633 C C . ARG A 1 86 ? 6.508 1.449 3.304 1.00 95.56 86 ARG A C 1
ATOM 635 O O . ARG A 1 86 ? 5.377 1.009 3.553 1.00 95.56 86 ARG A O 1
ATOM 642 N N . ALA A 1 87 ? 7.143 1.195 2.169 1.00 95.75 87 ALA A N 1
ATOM 643 C CA . ALA A 1 87 ? 6.591 0.372 1.105 1.00 95.75 87 ALA A CA 1
ATOM 644 C C . ALA A 1 87 ? 7.687 -0.440 0.418 1.00 95.75 87 ALA A C 1
ATOM 646 O O . ALA A 1 87 ? 8.647 0.126 -0.085 1.00 95.75 87 ALA A O 1
ATOM 647 N N . LYS A 1 88 ? 7.489 -1.760 0.340 1.00 96.50 88 LYS A N 1
ATOM 648 C CA . LYS A 1 88 ? 8.220 -2.618 -0.590 1.00 96.50 88 LYS A CA 1
ATOM 649 C C . LYS A 1 88 ? 7.377 -2.770 -1.853 1.00 96.50 88 LYS A C 1
ATOM 651 O O . LYS A 1 88 ? 6.333 -3.420 -1.799 1.00 96.50 88 LYS A O 1
ATOM 656 N N . LEU A 1 89 ? 7.795 -2.134 -2.939 1.00 97.25 89 LEU A N 1
ATOM 657 C CA . LEU A 1 89 ? 7.122 -2.155 -4.233 1.00 97.25 89 LEU A CA 1
ATOM 658 C C . LEU A 1 89 ? 7.846 -3.127 -5.161 1.00 97.25 89 LEU A C 1
ATOM 660 O O . LEU A 1 89 ? 9.054 -3.027 -5.336 1.00 97.25 89 LEU A O 1
ATOM 664 N N . ILE A 1 90 ? 7.114 -4.072 -5.735 1.00 97.25 90 ILE A N 1
ATOM 665 C CA . ILE A 1 90 ? 7.638 -5.024 -6.711 1.00 97.25 90 ILE A CA 1
ATOM 666 C C . ILE A 1 90 ? 7.776 -4.322 -8.058 1.00 97.25 90 ILE A C 1
ATOM 668 O O . ILE A 1 90 ? 6.874 -3.586 -8.466 1.00 97.25 90 ILE A O 1
ATOM 672 N N . VAL A 1 91 ? 8.897 -4.574 -8.725 1.00 97.31 91 VAL A N 1
ATOM 673 C CA . VAL A 1 91 ? 9.213 -4.078 -10.061 1.00 97.31 91 VAL A CA 1
ATOM 674 C C . VAL A 1 91 ? 9.042 -5.229 -11.048 1.00 97.31 91 VAL A C 1
ATOM 676 O O . VAL A 1 91 ? 9.496 -6.345 -10.802 1.00 97.31 91 VAL A O 1
ATOM 679 N N . ALA A 1 92 ? 8.353 -4.967 -12.152 1.00 95.81 92 ALA A N 1
ATOM 680 C CA . ALA A 1 92 ? 8.193 -5.897 -13.260 1.00 95.81 92 ALA A CA 1
ATOM 681 C C . ALA A 1 92 ? 8.454 -5.184 -14.598 1.00 95.81 92 ALA A C 1
ATOM 683 O O . ALA A 1 92 ? 8.348 -3.952 -14.648 1.00 95.81 92 ALA A O 1
ATOM 684 N N . PRO A 1 93 ? 8.723 -5.941 -15.680 1.00 94.88 93 PRO A N 1
ATOM 685 C CA . PRO A 1 93 ? 8.957 -5.375 -17.007 1.00 94.88 93 PRO A CA 1
ATOM 686 C C . PRO A 1 93 ? 7.859 -4.407 -17.465 1.00 94.88 93 PRO A C 1
ATOM 688 O O . PRO A 1 93 ? 6.682 -4.561 -17.105 1.00 94.88 93 PRO A O 1
ATOM 691 N N . GLY A 1 94 ? 8.242 -3.422 -18.273 1.00 94.69 94 GLY A N 1
ATOM 692 C CA . GLY A 1 94 ? 7.414 -2.291 -18.682 1.00 94.69 94 GLY A CA 1
ATOM 693 C C . GLY A 1 94 ? 7.311 -1.204 -17.610 1.00 94.69 94 GLY A C 1
ATOM 694 O O . GLY A 1 94 ? 6.270 -0.553 -17.506 1.00 94.69 94 GLY A O 1
ATOM 695 N N . ALA A 1 95 ? 8.352 -1.044 -16.784 1.00 94.25 95 ALA A N 1
ATOM 696 C CA . ALA A 1 95 ? 8.407 -0.128 -15.643 1.00 94.25 95 ALA A CA 1
ATOM 697 C C . ALA A 1 95 ? 7.170 -0.200 -14.721 1.00 94.25 95 ALA A C 1
ATOM 699 O O . ALA A 1 95 ? 6.695 0.818 -14.203 1.00 94.25 95 ALA A O 1
ATOM 700 N N . ARG A 1 96 ? 6.623 -1.407 -14.520 1.00 96.56 96 ARG A N 1
ATOM 701 C CA . ARG A 1 96 ? 5.489 -1.626 -13.615 1.00 96.56 96 ARG A CA 1
ATOM 702 C C . ARG A 1 96 ? 6.001 -1.687 -12.188 1.00 96.56 96 ARG A C 1
ATOM 704 O O . ARG A 1 96 ? 6.817 -2.546 -11.863 1.00 96.56 96 ARG A O 1
ATOM 711 N N . VAL A 1 97 ? 5.494 -0.805 -11.333 1.00 97.50 97 VAL A N 1
ATOM 712 C CA . VAL A 1 97 ? 5.927 -0.674 -9.939 1.00 97.50 97 VAL A CA 1
ATOM 713 C C . VAL A 1 97 ? 4.702 -0.709 -9.036 1.00 97.50 97 VAL A C 1
ATOM 715 O O . VAL A 1 97 ? 3.842 0.171 -9.100 1.00 97.50 97 VAL A O 1
ATOM 718 N N . GLY A 1 98 ? 4.601 -1.717 -8.172 1.00 96.81 98 GLY A N 1
ATOM 719 C CA . GLY A 1 98 ? 3.449 -1.831 -7.282 1.00 96.81 98 GLY A CA 1
ATOM 720 C C . GLY A 1 98 ? 3.458 -3.059 -6.384 1.00 96.81 98 GLY A C 1
ATOM 721 O O . GLY A 1 98 ? 4.453 -3.346 -5.730 1.00 96.81 98 GLY A O 1
ATOM 722 N N . LEU A 1 99 ? 2.327 -3.753 -6.274 1.00 96.44 99 LEU A N 1
ATOM 723 C CA . LEU A 1 99 ? 2.166 -4.921 -5.398 1.00 96.44 99 LEU A CA 1
ATOM 724 C C . LEU A 1 99 ? 1.608 -6.099 -6.187 1.00 96.44 99 LEU A C 1
ATOM 726 O O . LEU A 1 99 ? 1.043 -5.922 -7.264 1.00 96.44 99 LEU A O 1
ATOM 730 N N . PHE A 1 100 ? 1.721 -7.300 -5.626 1.00 95.31 100 PHE A N 1
ATOM 731 C CA . PHE A 1 100 ? 1.058 -8.458 -6.207 1.00 95.31 100 PHE A CA 1
ATOM 732 C C . PHE A 1 100 ? -0.470 -8.334 -6.150 1.00 95.31 100 PHE A C 1
ATOM 734 O O . PHE A 1 100 ? -1.043 -7.734 -5.227 1.00 95.31 100 PHE A O 1
ATOM 741 N N . ALA A 1 101 ? -1.114 -8.896 -7.169 1.00 94.12 101 ALA A N 1
ATOM 742 C CA . ALA A 1 101 ? -2.559 -8.943 -7.293 1.00 94.12 101 ALA A CA 1
ATOM 743 C C . ALA A 1 101 ? -3.215 -9.763 -6.168 1.00 94.12 101 ALA A C 1
ATOM 745 O O . ALA A 1 101 ? -2.619 -10.667 -5.575 1.00 94.12 101 ALA A O 1
ATOM 746 N N . LYS A 1 102 ? -4.480 -9.454 -5.878 1.00 90.44 102 LYS A N 1
ATOM 747 C CA . LYS A 1 102 ? -5.339 -10.293 -5.036 1.00 90.44 102 LYS A CA 1
ATOM 748 C C . LYS A 1 102 ? -5.564 -11.656 -5.697 1.00 90.44 102 LYS A C 1
ATOM 750 O O . LYS A 1 102 ? -5.575 -11.765 -6.915 1.00 90.44 102 LYS A O 1
ATOM 755 N N . GLY A 1 103 ? -5.811 -12.679 -4.879 1.00 82.81 103 GLY A N 1
ATOM 756 C CA . GLY A 1 103 ? -6.087 -14.040 -5.359 1.00 82.81 103 GLY A CA 1
ATOM 757 C C . GLY A 1 103 ? -4.850 -14.934 -5.491 1.00 82.81 103 GLY A C 1
ATOM 758 O O . GLY A 1 103 ? -4.996 -16.115 -5.781 1.00 82.81 103 GLY A O 1
ATOM 759 N N . GLY A 1 104 ? -3.657 -14.406 -5.197 1.00 78.12 104 GLY A N 1
ATOM 760 C CA . GLY A 1 104 ? -2.400 -15.153 -5.237 1.00 78.12 104 GLY A CA 1
ATOM 761 C C . GLY A 1 104 ? -1.651 -15.008 -6.564 1.00 78.12 104 GLY A C 1
ATOM 762 O O . GLY A 1 104 ? -2.136 -14.402 -7.515 1.00 78.12 104 GLY A O 1
ATOM 763 N N . GLY A 1 105 ? -0.432 -15.548 -6.604 1.00 83.69 105 GLY A N 1
ATOM 764 C CA . GLY A 1 105 ? 0.479 -15.448 -7.749 1.00 83.69 105 GLY A CA 1
ATOM 765 C C . GLY A 1 105 ? 1.444 -14.257 -7.685 1.00 83.69 105 GLY A C 1
ATOM 766 O O . GLY A 1 105 ? 1.430 -13.463 -6.747 1.00 83.69 105 GLY A O 1
ATOM 767 N N . HIS A 1 106 ? 2.312 -14.154 -8.697 1.00 89.50 106 HIS A N 1
ATOM 768 C CA . HIS A 1 106 ? 3.345 -13.112 -8.821 1.00 89.50 106 HIS A CA 1
ATOM 769 C C . HIS A 1 106 ? 3.010 -12.066 -9.900 1.00 89.50 106 HIS A C 1
ATOM 771 O O . HIS A 1 106 ? 3.899 -11.452 -10.486 1.00 89.50 106 HIS A O 1
ATOM 777 N N . GLN A 1 107 ? 1.720 -11.850 -10.177 1.00 92.44 107 GLN A N 1
ATOM 778 C CA . GLN A 1 107 ? 1.291 -10.801 -11.099 1.00 92.44 107 GLN A CA 1
ATOM 779 C C . GLN A 1 107 ? 1.368 -9.438 -10.406 1.00 92.44 107 GLN A C 1
ATOM 781 O O . GLN A 1 107 ? 0.693 -9.210 -9.402 1.00 92.44 107 GLN A O 1
ATOM 786 N N . VAL A 1 108 ? 2.175 -8.529 -10.949 1.00 95.56 108 VAL A N 1
ATOM 787 C CA . VAL A 1 108 ? 2.322 -7.166 -10.422 1.00 95.56 108 VAL A CA 1
ATOM 788 C C . VAL A 1 108 ? 1.192 -6.277 -10.935 1.00 95.56 108 VAL A C 1
ATOM 790 O O . VAL A 1 108 ? 1.017 -6.106 -12.141 1.00 95.56 108 VAL A O 1
ATOM 793 N N . VAL A 1 109 ? 0.450 -5.678 -10.006 1.00 96.38 109 VAL A N 1
ATOM 794 C CA . VAL A 1 109 ? -0.435 -4.539 -10.258 1.00 96.38 109 VAL A CA 1
ATOM 795 C C . VAL A 1 109 ? 0.434 -3.291 -10.243 1.00 96.38 109 VAL A C 1
ATOM 797 O O . VAL A 1 109 ? 1.047 -2.998 -9.218 1.00 96.38 109 VAL A O 1
ATOM 800 N N . ASP A 1 110 ? 0.498 -2.561 -11.355 1.00 96.81 110 ASP A N 1
ATOM 801 C CA . ASP A 1 110 ? 1.175 -1.262 -11.390 1.00 96.81 110 ASP A CA 1
ATOM 802 C C . ASP A 1 110 ? 0.357 -0.224 -10.606 1.00 96.81 110 ASP A C 1
ATOM 804 O O . ASP A 1 110 ? -0.839 -0.042 -10.848 1.00 96.81 110 ASP A O 1
ATOM 808 N N . ILE A 1 111 ? 0.988 0.419 -9.620 1.00 96.00 111 ILE A N 1
ATOM 809 C CA . ILE A 1 111 ? 0.329 1.316 -8.663 1.00 96.00 111 ILE A CA 1
ATOM 810 C C . ILE A 1 111 ? 0.862 2.729 -8.864 1.00 96.00 111 ILE A C 1
ATOM 812 O O . ILE A 1 111 ? 1.887 3.119 -8.299 1.00 96.00 111 ILE A O 1
ATOM 816 N N . GLY A 1 112 ? 0.160 3.511 -9.680 1.00 90.44 112 GLY A N 1
ATOM 817 C CA . GLY A 1 112 ? 0.503 4.901 -9.972 1.00 90.44 112 GLY A CA 1
ATOM 818 C C . GLY A 1 112 ? 0.267 5.843 -8.790 1.00 90.44 112 GLY A C 1
ATOM 819 O O . GLY A 1 112 ? 1.103 6.705 -8.524 1.00 90.44 112 GLY A O 1
ATOM 820 N N . GLN A 1 113 ? -0.851 5.666 -8.074 1.00 91.50 113 GLN A N 1
ATOM 821 C CA . GLN A 1 113 ? -1.308 6.590 -7.030 1.00 91.50 113 GLN A CA 1
ATOM 822 C C . GLN A 1 113 ? -1.819 5.847 -5.787 1.00 91.50 113 GLN A C 1
ATOM 824 O O . GLN A 1 113 ? -3.017 5.746 -5.513 1.00 91.50 113 GLN A O 1
ATOM 829 N N . CYS A 1 114 ? -0.893 5.336 -4.972 1.00 96.12 114 CYS A N 1
ATOM 830 C CA . CYS A 1 114 ? -1.247 4.694 -3.706 1.00 96.12 114 CYS A CA 1
ATOM 831 C C . CYS A 1 114 ? -1.792 5.715 -2.688 1.00 96.12 114 CYS A C 1
ATOM 833 O O . CYS A 1 114 ? -1.040 6.521 -2.149 1.00 96.12 114 CYS A O 1
ATOM 835 N N . ARG A 1 115 ? -3.089 5.637 -2.360 1.00 96.00 115 ARG A N 1
ATOM 836 C CA . ARG A 1 115 ? -3.779 6.596 -1.464 1.00 96.00 115 ARG A CA 1
ATOM 837 C C . ARG A 1 115 ? -3.237 6.631 -0.034 1.00 96.00 115 ARG A C 1
ATOM 839 O O . ARG A 1 115 ? -3.377 7.632 0.662 1.00 96.00 115 ARG A O 1
ATOM 846 N N . VAL A 1 116 ? -2.641 5.534 0.422 1.00 96.56 116 VAL A N 1
ATOM 847 C CA . VAL A 1 116 ? -2.126 5.421 1.793 1.00 96.56 116 VAL A CA 1
ATOM 848 C C . VAL A 1 116 ? -0.637 5.727 1.888 1.00 96.56 116 VAL A C 1
ATOM 850 O O . VAL A 1 116 ? -0.159 5.926 2.996 1.00 96.56 116 VAL A O 1
ATOM 853 N N . LEU A 1 117 ? 0.092 5.761 0.768 1.00 96.31 117 LEU A N 1
ATOM 854 C CA . LEU A 1 117 ? 1.523 6.060 0.747 1.00 96.31 117 LEU A CA 1
ATOM 855 C C . LEU A 1 117 ? 1.748 7.530 1.098 1.00 96.31 117 LEU A C 1
ATOM 857 O O . LEU A 1 117 ? 1.007 8.389 0.621 1.00 96.31 117 LEU A O 1
ATOM 861 N N . SER A 1 118 ? 2.734 7.820 1.947 1.00 95.94 118 SER A N 1
ATOM 862 C CA . SER A 1 118 ? 3.022 9.206 2.305 1.00 95.94 118 SER A CA 1
ATOM 863 C C . SER A 1 118 ? 3.404 10.033 1.071 1.00 95.94 118 SER A C 1
ATOM 865 O O . SER A 1 118 ? 3.963 9.477 0.120 1.00 95.94 118 SER A O 1
ATOM 867 N N . PRO A 1 119 ? 3.119 11.350 1.057 1.00 94.19 119 PRO A N 1
ATOM 868 C CA . PRO A 1 119 ? 3.365 12.185 -0.118 1.00 94.19 119 PRO A CA 1
ATOM 869 C C . PRO A 1 119 ? 4.806 12.097 -0.631 1.00 94.19 119 PRO A C 1
ATOM 871 O O . PRO A 1 119 ? 5.020 11.906 -1.823 1.00 94.19 119 PRO A O 1
ATOM 874 N N . ILE A 1 120 ? 5.794 12.133 0.270 1.00 93.75 120 ILE A N 1
ATOM 875 C CA . ILE A 1 120 ? 7.206 12.043 -0.117 1.00 93.75 120 ILE A CA 1
ATOM 876 C C . ILE A 1 120 ? 7.552 10.687 -0.743 1.00 93.75 120 ILE A C 1
ATOM 878 O O . ILE A 1 120 ? 8.265 10.635 -1.741 1.00 93.75 120 ILE A O 1
ATOM 882 N N . LEU A 1 121 ? 7.006 9.583 -0.222 1.00 95.50 121 LEU A N 1
ATOM 883 C CA . LEU A 1 121 ? 7.226 8.269 -0.821 1.00 95.50 121 LEU A CA 1
ATOM 884 C C . LEU A 1 121 ? 6.499 8.105 -2.156 1.00 95.50 121 LEU A C 1
ATOM 886 O O . LEU A 1 121 ? 7.003 7.396 -3.024 1.00 95.50 121 LEU A O 1
ATOM 890 N N . ALA A 1 122 ? 5.343 8.746 -2.338 1.00 95.56 122 ALA A N 1
ATOM 891 C CA . ALA A 1 122 ? 4.640 8.758 -3.616 1.00 95.56 122 ALA A CA 1
ATOM 892 C C . ALA A 1 122 ? 5.456 9.482 -4.699 1.00 95.56 122 ALA A C 1
ATOM 894 O O . ALA A 1 122 ? 5.593 8.955 -5.804 1.00 95.56 122 ALA A O 1
ATOM 895 N N . GLU A 1 123 ? 6.062 10.624 -4.366 1.00 95.44 123 GLU A N 1
ATOM 896 C CA . GLU A 1 123 ? 6.959 11.342 -5.280 1.00 95.44 123 GLU A CA 1
ATOM 897 C C . GLU A 1 123 ? 8.223 10.532 -5.594 1.00 95.44 123 GLU A C 1
ATOM 899 O O . GLU A 1 123 ? 8.566 10.352 -6.762 1.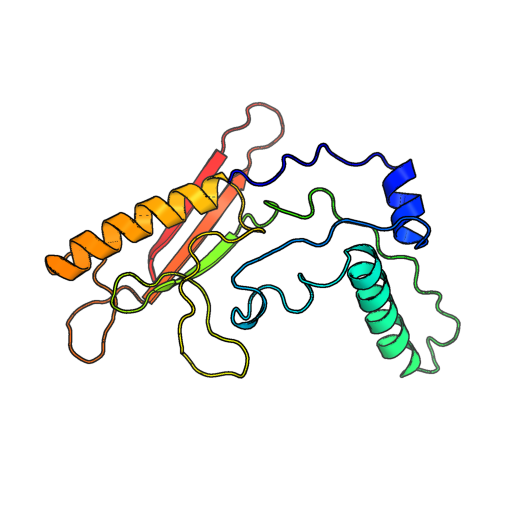00 95.44 123 GLU A O 1
ATOM 904 N N . VAL A 1 124 ? 8.876 9.949 -4.582 1.00 95.50 124 VAL A N 1
ATOM 905 C CA . VAL A 1 124 ? 10.059 9.096 -4.800 1.00 95.50 124 VAL A CA 1
ATOM 906 C C . VAL A 1 124 ? 9.723 7.885 -5.675 1.00 95.50 124 VAL A C 1
ATOM 908 O O . VAL A 1 124 ? 10.466 7.577 -6.605 1.00 95.50 124 VAL A O 1
ATOM 911 N N . ALA A 1 125 ? 8.589 7.219 -5.442 1.00 96.25 125 ALA A N 1
ATOM 912 C CA . ALA A 1 125 ? 8.155 6.095 -6.270 1.00 96.25 125 ALA A CA 1
ATOM 913 C C . ALA A 1 125 ? 7.901 6.507 -7.731 1.00 96.25 125 ALA A C 1
ATOM 915 O O . ALA A 1 125 ? 8.207 5.743 -8.647 1.00 96.25 125 ALA A O 1
ATOM 916 N N . LYS A 1 126 ? 7.368 7.714 -7.963 1.00 96.44 126 LYS A N 1
ATOM 917 C CA . LYS A 1 126 ? 7.169 8.264 -9.308 1.00 96.44 126 LYS A CA 1
ATOM 918 C C . LYS A 1 126 ? 8.503 8.510 -10.019 1.00 96.44 126 LYS A C 1
ATOM 920 O O . LYS A 1 126 ? 8.663 8.043 -11.143 1.00 96.44 126 LYS A O 1
ATOM 925 N N . VAL A 1 127 ? 9.457 9.169 -9.357 1.00 96.44 127 VAL A N 1
ATOM 926 C CA . VAL A 1 127 ? 10.799 9.428 -9.914 1.00 96.44 127 VAL A CA 1
ATOM 927 C C . VAL A 1 127 ? 11.520 8.118 -10.235 1.00 96.44 127 VAL A C 1
ATOM 929 O O . VAL A 1 127 ? 12.055 7.953 -11.328 1.00 96.44 127 VAL A O 1
ATOM 932 N N . LEU A 1 128 ? 11.482 7.146 -9.319 1.00 96.31 128 LEU A N 1
ATOM 933 C CA . LEU A 1 128 ? 12.100 5.839 -9.547 1.00 96.31 128 LEU A CA 1
ATOM 934 C C . LEU A 1 128 ? 11.445 5.090 -10.711 1.00 96.31 128 LEU A C 1
ATOM 936 O O . LEU A 1 128 ? 12.153 4.471 -11.496 1.00 96.31 128 LEU A O 1
ATOM 940 N N . ARG A 1 129 ? 10.119 5.177 -10.885 1.00 97.00 129 ARG A N 1
ATOM 941 C CA . ARG A 1 129 ? 9.434 4.589 -12.049 1.00 97.00 129 ARG A CA 1
ATOM 942 C C . ARG A 1 129 ? 9.943 5.176 -13.370 1.00 97.00 129 ARG A C 1
ATOM 944 O O . ARG A 1 129 ? 10.116 4.437 -14.336 1.00 97.00 129 ARG A O 1
ATOM 951 N N . GLU A 1 130 ? 10.157 6.487 -13.427 1.00 96.94 130 GLU A N 1
ATOM 952 C CA . GLU A 1 130 ? 10.686 7.157 -14.621 1.00 96.94 130 GLU A CA 1
ATOM 953 C C . GLU A 1 130 ? 12.134 6.730 -14.908 1.00 96.94 130 GLU A C 1
ATOM 955 O O . GLU A 1 130 ? 12.454 6.413 -16.054 1.00 96.94 130 GLU A O 1
ATOM 960 N N . ALA A 1 131 ? 12.972 6.619 -13.872 1.00 96.38 131 ALA A N 1
ATOM 961 C CA . ALA A 1 131 ? 14.345 6.127 -13.997 1.00 96.38 131 ALA A CA 1
ATOM 962 C C . ALA A 1 131 ? 14.401 4.660 -14.466 1.00 96.38 131 ALA A C 1
ATOM 964 O O . ALA A 1 131 ? 15.122 4.343 -15.406 1.00 96.38 131 ALA A O 1
ATOM 965 N N . ILE A 1 132 ? 13.574 3.782 -13.887 1.00 97.00 132 ILE A N 1
ATOM 966 C CA . ILE A 1 132 ? 13.456 2.374 -14.300 1.00 97.00 132 ILE A CA 1
ATOM 967 C C . ILE A 1 132 ? 13.082 2.270 -15.779 1.00 97.00 132 ILE A C 1
ATOM 969 O O . ILE A 1 132 ? 13.648 1.457 -16.499 1.00 97.00 132 ILE A O 1
ATOM 973 N N . ARG A 1 133 ? 12.148 3.102 -16.254 1.00 96.69 133 ARG A N 1
ATOM 974 C CA . ARG A 1 133 ? 11.739 3.101 -17.665 1.00 96.69 133 ARG A CA 1
ATOM 975 C C . ARG A 1 133 ? 12.891 3.469 -18.601 1.00 96.69 133 ARG A C 1
ATOM 977 O O . ARG A 1 133 ? 13.007 2.878 -19.672 1.00 96.69 133 ARG A O 1
ATOM 984 N N . ALA A 1 134 ? 13.704 4.454 -18.226 1.00 96.31 134 ALA A N 1
ATOM 985 C CA . ALA A 1 134 ? 14.863 4.858 -19.017 1.00 96.31 134 ALA A CA 1
ATOM 986 C C . ALA A 1 134 ? 15.938 3.758 -19.044 1.00 96.31 134 ALA A C 1
ATOM 988 O O . ALA A 1 134 ? 16.474 3.440 -20.109 1.00 96.31 134 ALA A O 1
ATOM 989 N N . ASP A 1 135 ? 16.201 3.136 -17.896 1.00 95.81 135 ASP A N 1
ATOM 990 C CA . ASP A 1 135 ? 17.180 2.058 -17.766 1.00 95.81 135 ASP A CA 1
ATOM 991 C C . ASP A 1 135 ? 16.727 0.773 -18.466 1.00 95.81 135 ASP A C 1
ATOM 993 O O . ASP A 1 135 ? 17.536 0.119 -19.113 1.00 95.81 135 ASP A O 1
ATOM 997 N N . GLU A 1 136 ? 15.439 0.433 -18.435 1.00 94.31 136 GLU A N 1
ATOM 998 C CA . GLU A 1 136 ? 14.897 -0.713 -19.177 1.00 94.31 136 GLU A CA 1
ATOM 999 C C . GLU A 1 136 ? 15.101 -0.558 -20.695 1.00 94.31 136 GLU A C 1
ATOM 1001 O O . GLU A 1 136 ? 15.416 -1.527 -21.381 1.00 94.31 136 GLU A O 1
ATOM 1006 N N . ALA A 1 137 ? 14.994 0.665 -21.226 1.00 92.12 137 ALA A N 1
ATOM 1007 C CA . ALA A 1 137 ? 15.224 0.944 -22.645 1.00 92.12 137 ALA A CA 1
ATOM 1008 C C . ALA A 1 137 ? 16.711 0.929 -23.050 1.00 92.12 137 ALA A C 1
ATOM 1010 O O . ALA A 1 137 ? 17.024 0.763 -24.228 1.00 92.12 137 ALA A O 1
ATOM 1011 N N . SER A 1 138 ? 17.620 1.137 -22.095 1.00 92.88 138 SER A N 1
ATOM 1012 C CA . SER A 1 138 ? 19.061 1.311 -22.334 1.00 92.88 138 SER A CA 1
ATOM 1013 C C . SER A 1 138 ? 19.935 0.189 -21.761 1.00 92.88 138 SER A C 1
ATOM 1015 O O . SER A 1 138 ? 21.139 0.183 -22.003 1.00 92.88 138 SER A O 1
ATOM 1017 N N . GLY A 1 139 ? 19.350 -0.764 -21.029 1.00 90.38 139 GLY A N 1
ATOM 1018 C CA . GLY A 1 139 ? 20.090 -1.791 -20.289 1.00 90.38 139 GLY A CA 1
ATOM 1019 C C . GLY A 1 139 ? 20.817 -1.246 -19.053 1.00 90.38 139 GLY A C 1
ATOM 1020 O O . GLY A 1 139 ? 21.881 -1.744 -18.697 1.00 90.38 139 GLY A O 1
ATOM 1021 N N . GLY A 1 140 ? 20.280 -0.195 -18.429 1.00 92.25 140 GLY A N 1
ATOM 1022 C CA . GLY A 1 140 ? 20.863 0.457 -17.257 1.00 92.25 140 GLY A CA 1
ATOM 1023 C C . GLY A 1 140 ? 20.763 -0.362 -15.963 1.00 92.25 140 GLY A C 1
ATOM 1024 O O . GLY A 1 140 ? 20.175 -1.442 -15.908 1.00 92.25 140 GLY A O 1
ATOM 1025 N N . VAL A 1 141 ? 21.332 0.177 -14.883 1.00 92.25 141 VAL A N 1
ATOM 1026 C CA . VAL A 1 141 ? 21.441 -0.496 -13.574 1.00 92.25 141 VAL A CA 1
ATOM 1027 C C . VAL A 1 141 ? 20.083 -0.784 -12.922 1.00 92.25 141 VAL A C 1
ATOM 1029 O O . VAL A 1 141 ? 19.955 -1.729 -12.146 1.00 92.25 141 VAL A O 1
ATOM 1032 N N . LEU A 1 142 ? 19.055 0.001 -13.248 1.00 95.25 142 LEU A N 1
ATOM 1033 C CA . LEU A 1 142 ? 17.684 -0.181 -12.773 1.00 95.25 142 LEU A CA 1
ATOM 1034 C C . LEU A 1 142 ? 16.825 -1.033 -13.721 1.00 95.25 142 LEU A C 1
ATOM 1036 O O . LEU A 1 142 ? 15.602 -1.047 -13.575 1.00 95.25 142 LEU A O 1
ATOM 1040 N N . CYS A 1 143 ? 17.427 -1.740 -14.682 1.00 95.06 143 CYS A N 1
ATOM 1041 C CA . CYS A 1 143 ? 16.696 -2.630 -15.580 1.00 95.06 143 CYS A CA 1
ATOM 1042 C C . CYS A 1 143 ? 15.935 -3.709 -14.773 1.00 95.06 143 CYS A C 1
ATOM 1044 O O . CYS A 1 143 ? 16.561 -4.443 -13.991 1.00 95.06 143 CYS A O 1
ATOM 1046 N N . PRO A 1 144 ? 14.596 -3.813 -14.927 1.00 95.81 144 PRO A N 1
ATOM 1047 C CA . PRO A 1 144 ? 13.793 -4.832 -14.266 1.00 95.81 144 PRO A CA 1
ATOM 1048 C C . PRO A 1 144 ? 14.273 -6.239 -14.594 1.00 95.81 144 PRO A C 1
ATOM 1050 O O . PRO A 1 144 ? 14.541 -6.554 -15.753 1.00 95.81 144 PRO A O 1
ATOM 1053 N N . TYR A 1 145 ? 14.285 -7.103 -13.584 1.00 93.56 145 TYR A N 1
ATOM 1054 C CA . TYR A 1 145 ? 14.484 -8.526 -13.798 1.00 93.56 145 TYR A CA 1
ATOM 1055 C C . TYR A 1 145 ? 13.385 -9.103 -14.692 1.00 93.56 145 TYR A C 1
ATOM 1057 O O . TYR A 1 145 ? 12.196 -9.039 -14.360 1.00 93.56 145 TYR A O 1
ATOM 1065 N N . ASP A 1 146 ? 13.810 -9.751 -15.769 1.00 88.25 146 ASP A N 1
ATOM 1066 C CA . ASP A 1 146 ? 13.003 -10.653 -16.573 1.00 88.25 146 ASP A CA 1
ATOM 1067 C C . ASP A 1 146 ? 13.792 -11.932 -16.864 1.00 88.25 146 ASP A C 1
ATOM 1069 O O . ASP A 1 146 ? 15.012 -11.915 -16.967 1.00 88.25 146 ASP A O 1
ATOM 1073 N N . ALA A 1 147 ? 13.105 -13.060 -17.040 1.00 84.75 147 ALA A N 1
ATOM 1074 C CA . ALA A 1 147 ? 13.781 -14.317 -17.374 1.00 84.75 147 ALA A CA 1
ATOM 1075 C C . ALA A 1 147 ? 14.475 -14.275 -18.753 1.00 84.75 147 ALA A C 1
ATOM 1077 O O . ALA A 1 147 ? 15.322 -15.121 -19.033 1.00 84.75 147 ALA A O 1
ATOM 1078 N N . GLY A 1 148 ? 14.092 -13.325 -19.613 1.00 84.06 148 GLY A N 1
ATOM 1079 C CA . GLY A 1 148 ? 14.650 -13.123 -20.948 1.00 84.06 148 GLY A CA 1
ATOM 1080 C C . GLY A 1 148 ? 15.686 -12.001 -21.061 1.00 84.06 148 GLY A C 1
ATOM 1081 O O . GLY A 1 148 ? 16.091 -11.705 -22.183 1.00 84.06 148 GLY A O 1
ATOM 1082 N N . ASN A 1 149 ? 16.092 -11.357 -19.959 1.00 82.94 149 ASN A N 1
ATOM 1083 C CA . ASN A 1 149 ? 17.094 -10.287 -19.974 1.00 82.94 149 ASN A CA 1
ATOM 1084 C C . ASN A 1 149 ? 18.083 -10.395 -18.795 1.00 82.94 149 ASN A C 1
ATOM 1086 O O . ASN A 1 149 ? 17.891 -11.186 -17.877 1.00 82.94 149 ASN A O 1
ATOM 1090 N N . ASP A 1 150 ? 19.136 -9.573 -18.821 1.00 85.25 150 ASP A N 1
ATOM 1091 C CA . ASP A 1 150 ? 20.143 -9.491 -17.748 1.00 85.25 150 ASP A CA 1
ATOM 1092 C C . ASP A 1 150 ? 19.773 -8.470 -16.649 1.00 85.25 150 ASP A C 1
ATOM 1094 O O . ASP A 1 150 ? 20.608 -8.083 -15.828 1.00 85.25 150 ASP A O 1
ATOM 1098 N N . GLY A 1 151 ? 18.525 -7.994 -16.630 1.00 90.81 151 GLY A N 1
ATOM 1099 C CA . GLY A 1 151 ? 18.032 -7.082 -15.605 1.00 90.81 151 GLY A CA 1
ATOM 1100 C C . GLY A 1 151 ? 18.022 -7.746 -14.230 1.00 90.81 151 GLY A C 1
ATOM 1101 O O . GLY A 1 151 ? 17.758 -8.941 -14.086 1.00 90.81 151 GLY A O 1
ATOM 1102 N N . ALA A 1 152 ? 18.302 -6.969 -13.187 1.00 92.94 152 ALA A N 1
ATOM 1103 C CA . ALA A 1 152 ? 18.433 -7.491 -11.826 1.00 9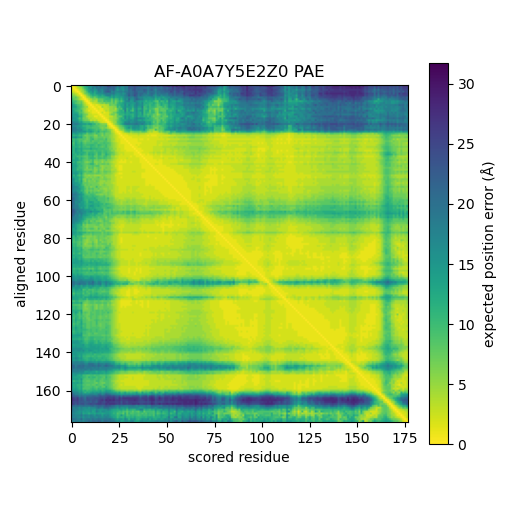2.94 152 ALA A CA 1
ATOM 1104 C C . ALA A 1 152 ? 17.430 -6.886 -10.838 1.00 92.94 152 ALA A C 1
ATOM 1106 O O . ALA A 1 152 ? 17.203 -7.473 -9.781 1.00 92.94 152 ALA A O 1
ATOM 1107 N N . LEU A 1 153 ? 16.808 -5.748 -11.165 1.00 96.44 153 LEU A N 1
ATOM 1108 C CA . LEU A 1 153 ? 15.923 -5.038 -10.245 1.00 96.44 153 LEU A CA 1
ATOM 1109 C C . LEU A 1 153 ? 14.604 -5.799 -10.050 1.00 96.44 153 LEU A C 1
ATOM 1111 O O . LEU A 1 153 ? 13.844 -6.002 -10.997 1.00 96.44 153 LEU A O 1
ATOM 1115 N N . ARG A 1 154 ? 14.288 -6.173 -8.810 1.00 95.88 154 ARG A N 1
ATOM 1116 C CA . ARG A 1 154 ? 13.063 -6.911 -8.456 1.00 95.88 154 ARG A CA 1
ATOM 1117 C C . ARG A 1 154 ? 12.122 -6.102 -7.583 1.00 95.88 154 ARG A C 1
ATOM 1119 O O . ARG A 1 154 ? 10.908 -6.310 -7.636 1.00 95.88 154 ARG A O 1
ATOM 1126 N N . ALA A 1 155 ? 12.648 -5.222 -6.738 1.00 97.12 155 ALA A N 1
ATOM 1127 C CA . ALA A 1 155 ? 11.836 -4.413 -5.846 1.00 97.12 155 ALA A CA 1
ATOM 1128 C C . ALA A 1 155 ? 12.532 -3.127 -5.382 1.00 97.12 155 ALA A C 1
ATOM 1130 O O . ALA A 1 155 ? 13.754 -3.017 -5.340 1.00 97.12 155 ALA A O 1
ATOM 1131 N N . LEU A 1 156 ? 11.707 -2.180 -4.942 1.00 97.12 156 LEU A N 1
ATOM 1132 C CA . LEU A 1 156 ? 12.097 -0.967 -4.233 1.00 97.12 156 LEU A CA 1
ATOM 1133 C C . LEU A 1 156 ? 11.592 -1.070 -2.788 1.00 97.12 156 LEU A C 1
ATOM 1135 O O . LEU A 1 156 ? 10.384 -1.166 -2.580 1.00 97.12 156 LEU A O 1
ATOM 1139 N N . ASP A 1 157 ? 12.468 -1.048 -1.783 1.00 97.38 157 ASP A N 1
ATOM 1140 C CA . ASP A 1 157 ? 12.089 -0.853 -0.373 1.00 97.38 157 ASP A CA 1
ATOM 1141 C C . ASP A 1 157 ? 12.278 0.621 -0.016 1.00 97.38 157 ASP A C 1
ATOM 1143 O O . ASP A 1 157 ? 13.397 1.106 0.130 1.00 97.38 157 ASP A O 1
ATOM 1147 N N . LEU A 1 158 ? 11.170 1.345 0.079 1.00 95.81 158 LEU A N 1
ATOM 1148 C CA . LEU A 1 158 ? 11.138 2.770 0.361 1.00 95.81 158 LEU A CA 1
ATOM 1149 C C . LEU A 1 158 ? 10.753 2.994 1.817 1.00 95.81 158 LEU A C 1
ATOM 1151 O O . LEU A 1 158 ? 9.738 2.463 2.280 1.00 95.81 158 LEU A O 1
ATOM 1155 N N . ARG A 1 159 ? 11.513 3.830 2.522 1.00 95.75 159 ARG A N 1
ATOM 1156 C CA . ARG A 1 159 ? 11.240 4.211 3.909 1.00 95.75 159 ARG A CA 1
ATOM 1157 C C . ARG A 1 159 ? 11.417 5.707 4.111 1.00 95.75 159 ARG A C 1
ATOM 1159 O O . ARG A 1 159 ? 12.511 6.224 3.942 1.00 95.75 159 ARG A O 1
ATOM 1166 N N . GLU A 1 160 ? 10.355 6.372 4.545 1.00 93.69 160 GLU A N 1
ATOM 1167 C CA . GLU A 1 160 ? 10.408 7.732 5.073 1.00 93.69 160 GLU A CA 1
ATOM 1168 C C . GLU A 1 160 ? 10.847 7.676 6.541 1.00 93.69 160 GLU A C 1
ATOM 1170 O O . GLU A 1 160 ? 10.244 6.980 7.366 1.00 93.69 160 GLU A O 1
ATOM 1175 N N . ILE A 1 161 ? 11.900 8.418 6.863 1.00 89.06 161 ILE A N 1
ATOM 1176 C CA . ILE A 1 161 ? 12.369 8.675 8.218 1.00 89.06 161 ILE A CA 1
ATOM 1177 C C . ILE A 1 161 ? 11.943 10.099 8.561 1.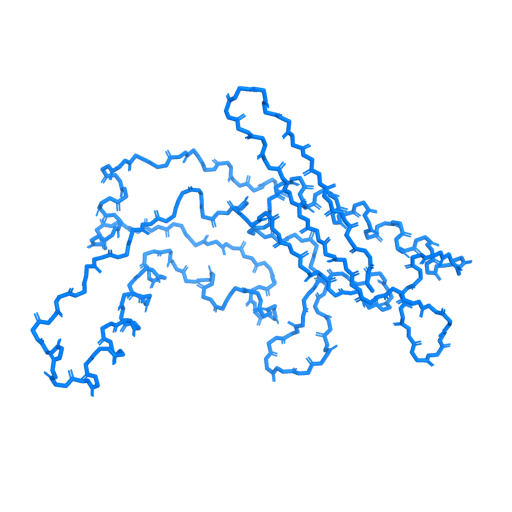00 89.06 161 ILE A C 1
ATOM 1179 O O . ILE A 1 161 ? 12.326 11.055 7.889 1.00 89.06 161 ILE A O 1
ATOM 1183 N N . ARG A 1 162 ? 11.119 10.223 9.599 1.00 82.44 162 ARG A N 1
ATOM 1184 C CA . ARG A 1 162 ? 10.670 11.509 10.136 1.00 82.44 162 ARG A CA 1
ATOM 1185 C C . ARG A 1 162 ? 11.526 11.838 11.355 1.00 82.44 162 ARG A C 1
ATOM 1187 O O . ARG A 1 162 ? 11.594 11.010 12.265 1.00 82.44 162 ARG A O 1
ATOM 1194 N N . GLY A 1 163 ? 12.183 12.997 11.354 1.00 65.56 163 GLY A N 1
ATOM 1195 C CA . GLY A 1 163 ? 12.897 13.513 12.525 1.00 65.56 163 GLY A CA 1
ATOM 1196 C C . GLY A 1 163 ? 11.970 13.771 13.722 1.00 65.56 163 GLY A C 1
ATOM 1197 O O . GLY A 1 163 ? 10.749 13.870 13.574 1.00 65.56 163 GLY A O 1
ATOM 1198 N N . SER A 1 164 ? 12.547 13.866 14.923 1.00 55.31 164 SER A N 1
ATOM 1199 C CA . SER A 1 164 ? 11.838 14.344 16.118 1.00 55.31 164 SER A CA 1
ATOM 1200 C C . SER A 1 164 ? 11.466 15.825 15.983 1.00 55.31 164 SER A C 1
ATOM 1202 O O . SER A 1 164 ? 12.069 16.548 15.200 1.00 55.31 164 SER A O 1
ATOM 1204 N N . ALA A 1 165 ? 10.473 16.271 16.756 1.00 53.66 165 ALA A N 1
ATOM 1205 C CA . ALA A 1 165 ? 9.726 17.526 16.590 1.00 53.66 165 ALA A CA 1
ATOM 1206 C C . ALA A 1 165 ? 10.519 18.860 16.627 1.00 53.66 165 ALA A C 1
ATOM 1208 O O . ALA A 1 165 ? 9.910 19.918 16.498 1.00 53.66 165 ALA A O 1
ATOM 1209 N N . GLU A 1 166 ? 11.846 18.843 16.739 1.00 46.50 166 GLU A N 1
ATOM 1210 C CA . GLU A 1 166 ? 12.703 20.028 16.643 1.00 46.50 166 GLU A CA 1
ATOM 1211 C C . GLU A 1 166 ? 13.561 19.921 15.375 1.00 46.50 166 GLU A C 1
ATOM 1213 O O . GLU A 1 166 ? 14.623 19.309 15.369 1.00 46.50 166 GLU A O 1
ATOM 1218 N N . GLY A 1 167 ? 13.048 20.485 14.275 1.00 49.31 167 GLY A N 1
ATOM 1219 C CA . GLY A 1 167 ? 13.665 20.422 12.946 1.00 49.31 167 GLY A CA 1
ATOM 1220 C C . GLY A 1 167 ? 13.155 19.231 12.136 1.00 49.31 167 GLY A C 1
ATOM 1221 O O . GLY A 1 167 ? 13.746 18.158 12.149 1.00 49.31 167 GLY A O 1
ATOM 1222 N N . ALA A 1 168 ? 12.036 19.416 11.428 1.00 51.88 168 ALA A N 1
ATOM 1223 C CA . ALA A 1 168 ? 11.424 18.386 10.589 1.00 51.88 168 ALA A CA 1
ATOM 1224 C C . ALA A 1 168 ? 12.290 18.079 9.352 1.00 51.88 168 ALA A C 1
ATOM 1226 O O . ALA A 1 168 ? 12.003 18.514 8.239 1.00 51.88 168 ALA A O 1
ATOM 1227 N N . GLU A 1 169 ? 13.370 17.330 9.550 1.00 61.00 169 GLU A N 1
ATOM 1228 C CA . GLU A 1 169 ? 14.131 16.722 8.471 1.00 61.00 169 GLU A CA 1
ATOM 1229 C C . GLU A 1 169 ? 13.413 15.433 8.050 1.00 61.00 169 GLU A C 1
ATOM 1231 O O . GLU A 1 169 ? 13.216 14.505 8.843 1.00 61.00 169 GLU A O 1
ATOM 1236 N N . HIS A 1 170 ? 12.955 15.403 6.800 1.00 64.75 170 HIS A N 1
ATOM 1237 C CA . HIS A 1 170 ? 12.408 14.206 6.173 1.00 64.75 170 HIS A CA 1
ATOM 1238 C C . HIS A 1 170 ? 13.496 13.616 5.285 1.00 64.75 170 HIS A C 1
ATOM 1240 O O . HIS A 1 170 ? 13.903 14.242 4.308 1.00 64.75 170 HIS A O 1
ATOM 1246 N N . SER A 1 171 ? 13.944 12.404 5.597 1.00 75.62 171 SER A N 1
ATOM 1247 C CA . SER A 1 171 ? 14.834 11.651 4.715 1.00 75.62 171 SER A CA 1
ATOM 1248 C C . SER A 1 171 ? 14.131 10.403 4.201 1.00 75.62 171 SER A C 1
ATOM 1250 O O . SER A 1 171 ? 13.265 9.827 4.863 1.00 75.62 171 SER A O 1
ATOM 1252 N N . VAL A 1 172 ? 14.473 9.993 2.982 1.00 78.81 172 VAL A N 1
ATOM 1253 C CA . VAL A 1 172 ? 13.982 8.748 2.393 1.00 78.81 172 VAL A CA 1
ATOM 1254 C C . VAL A 1 172 ? 15.160 7.827 2.154 1.00 78.81 172 VAL A C 1
ATOM 1256 O O . VAL A 1 172 ? 16.130 8.202 1.502 1.00 78.81 172 VAL A O 1
ATOM 1259 N N . VAL A 1 173 ? 15.053 6.605 2.664 1.00 80.94 173 VAL A N 1
ATOM 1260 C CA . VAL A 1 173 ? 15.974 5.518 2.344 1.00 80.94 173 VAL A CA 1
ATOM 1261 C C . VAL A 1 173 ? 15.304 4.634 1.304 1.00 80.94 173 VAL A C 1
ATOM 1263 O O . VAL A 1 173 ? 14.193 4.148 1.528 1.00 80.94 173 VAL A O 1
ATOM 1266 N N . ALA A 1 174 ? 15.981 4.438 0.175 1.00 79.06 174 ALA A N 1
ATOM 1267 C CA . ALA A 1 174 ? 15.566 3.531 -0.882 1.00 79.06 174 ALA A CA 1
ATOM 1268 C C . ALA A 1 174 ? 16.563 2.370 -0.967 1.00 79.06 174 ALA A C 1
ATOM 1270 O O . ALA A 1 174 ? 17.730 2.564 -1.300 1.00 79.06 174 ALA A O 1
ATOM 1271 N N . GLY A 1 175 ? 16.101 1.168 -0.639 1.00 75.12 175 GLY A N 1
ATOM 1272 C CA . GLY A 1 175 ? 16.812 -0.075 -0.902 1.00 75.12 175 GLY A CA 1
ATOM 1273 C C . GLY A 1 175 ? 16.373 -0.648 -2.243 1.00 75.12 175 GLY A C 1
ATOM 1274 O O . GLY A 1 175 ? 15.177 -0.808 -2.484 1.00 75.12 175 GLY A O 1
ATOM 1275 N N . ILE A 1 176 ? 17.333 -0.966 -3.102 1.00 80.56 176 ILE A N 1
ATOM 1276 C CA . ILE A 1 176 ? 17.109 -1.690 -4.354 1.00 80.56 176 ILE A CA 1
ATOM 1277 C C . ILE A 1 176 ? 17.410 -3.167 -4.092 1.00 80.56 176 ILE A C 1
ATOM 1279 O O . ILE A 1 176 ? 18.456 -3.487 -3.526 1.00 80.56 176 ILE A O 1
ATOM 1283 N N . VAL A 1 177 ? 16.466 -4.043 -4.444 1.00 65.62 177 VAL A N 1
ATOM 1284 C CA . VAL A 1 177 ? 16.538 -5.502 -4.237 1.00 65.62 177 VAL A CA 1
ATOM 1285 C C . VAL A 1 177 ? 16.261 -6.229 -5.540 1.00 65.62 177 VAL A C 1
ATOM 1287 O O . VAL A 1 177 ? 15.394 -5.740 -6.302 1.00 65.62 177 VAL A O 1
#

Solvent-accessible surface area (backbone atoms only — not comparable to full-atom values): 10302 Å² total; per-residue (Å²): 130,81,79,83,85,72,74,81,74,52,72,73,55,40,54,38,38,39,68,65,75,42,94,43,74,56,54,87,48,99,51,56,88,46,35,56,85,47,92,58,45,78,40,38,46,37,56,46,38,51,52,55,37,48,53,52,50,60,59,46,67,75,37,76,94,43,65,90,63,81,78,69,66,42,83,67,72,73,60,87,45,40,65,41,46,64,48,75,30,40,38,36,74,86,49,29,41,20,40,40,30,57,95,62,73,86,51,72,36,64,52,90,75,60,63,41,39,15,68,69,57,50,52,51,52,51,55,50,37,55,50,23,42,55,14,54,77,70,73,37,90,49,8,36,38,44,98,90,53,92,32,67,29,41,31,41,39,40,35,59,45,76,49,63,97,81,64,84,50,74,47,74,50,75,45,82,70

Sequence (177 aa):
MAPPSMAPMSDALLGRIANGSVDLPVVECEHADRCGGCPIIALPYSDQLALKRGRVVHSLARYTSLELSYTEAVVPATPIVGYRTRAKLIVAPGARVGLFAKGGGHQVVDIGQCRVLSPILAEVAKVLREAIRADEASGGVLCPYDAGNDGALRALDLREIRGSAEGAEHSVVAGIV

pLDDT: mean 86.55, std 14.33, range [35.09, 97.5]

Nearest PDB structures (foldseek):
  3a0v-assembly1_A  TM=2.402E-01  e=1.949E+00  Thermotoga maritima

Mean predicted aligned error: 7.5 Å

Foldseek 3Di:
DPQPPDDWDDPVVQ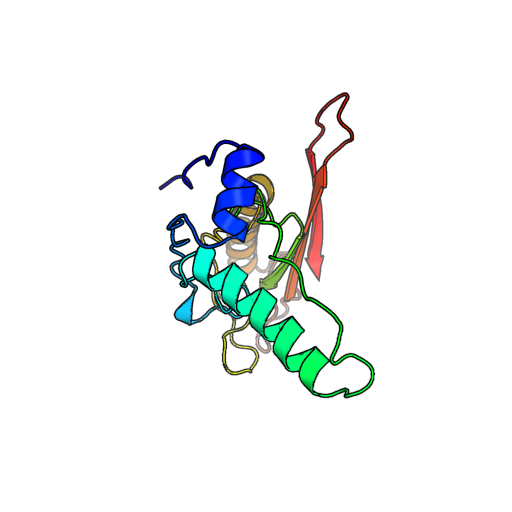VCLLVLNDFADQDDDPCQQWAPPDVCSRDTVSVVQVVVQVVVVVVQVVDPVCPPPDRGGDRDDPPPWQQDQKDKWWADPPLATHHHTPPDDDDGDRGLDGRRHHPVVSVVSVVLSVVCNVCCVVVHQSPHDDPPDPHDFTIWIKGWDFDPPPDGDIDIDIDTD

Radius of gyration: 19.89 Å; Cα contacts (8 Å, |Δi|>4): 288; chains: 1; bounding box: 44×40×53 Å